Protein AF-A0A1I3YBL6-F1 (afdb_monomer_lite)

Organism: NCBI:txid115433

Radius of gyration: 16.02 Å; chains: 1; bounding box: 43×37×44 Å

Foldseek 3Di:
DPLQVVQAVVLVVVVVVLVVLLVDPDFKWKKWKWWAADDVVDDDIDIDIKIDDDDPVDPLVVVLVVLLVQCLVVLDSCPGPPIDVPCCVVCVPPRTDTFWMWMWGQDPPDQWSTWIWIQTLVRKTWIFTGGVVSHTPDTAIQQWHQHPNDIDHHDVDDPCCVDSRNVSRVSSSVSNVVSDPDDPPPCSDD

Secondary structure (DSSP, 8-state):
--HHHHHHHHHHHHHHHHHHHTT--SSEEEEEEEEEPPPTT----EEEEEEEP--TTS-HHHHHHHHHHHHHHHSSGGGSTT---GGGGT-TT--PEEEEEEEEE--TT-SEEEEEEEEETTS-EEEEEEETTS-EEEEEESS-EEETTEEEPPPS--GGGGSHHHHHHHHHHHHHHHSSSS-----S--

Sequence (190 aa):
MDGERAARLRGLLVRRLITMTRAADEHFTLLHLFLLPPAPGETRFLLYEVIEPVDPSIPVRQVVEAVREELAATGDPRLVSGGDTRWQRIDPGLRGHYAGTGARFTPPNSDSAGTTILRMADGTAVVVTLDADGEPAVLQTSQPVVLGEAVYPAIRHMPVTEELPFVLVDTCARLLWEAGETPPRFRPFG

pLDDT: mean 83.0, std 12.62, range [38.19, 94.88]

Structure (mmCIF, N/CA/C/O backbone):
data_AF-A0A1I3YBL6-F1
#
_entry.id   AF-A0A1I3YBL6-F1
#
loop_
_atom_site.group_PDB
_atom_site.id
_atom_site.type_symbol
_atom_site.label_atom_id
_atom_site.label_alt_id
_atom_site.label_comp_id
_atom_site.label_asym_id
_atom_site.label_entity_id
_atom_site.label_seq_id
_atom_site.pdbx_PDB_ins_code
_atom_site.Cartn_x
_atom_site.Cartn_y
_atom_site.Cartn_z
_atom_site.occupancy
_atom_site.B_iso_or_equiv
_atom_site.auth_seq_id
_atom_site.auth_comp_id
_atom_site.auth_asym_id
_atom_site.auth_atom_id
_atom_site.pdbx_PDB_model_num
ATOM 1 N N . MET A 1 1 ? -7.870 -15.815 14.555 1.00 56.22 1 MET A N 1
ATOM 2 C CA . MET A 1 1 ? -8.551 -15.333 13.338 1.00 56.22 1 MET A CA 1
ATOM 3 C C . MET A 1 1 ? -8.872 -16.562 12.519 1.00 56.22 1 MET A C 1
ATOM 5 O O . MET A 1 1 ? -8.025 -17.443 12.466 1.00 56.22 1 MET A O 1
ATOM 9 N N . ASP A 1 2 ? -10.065 -16.647 11.947 1.00 80.31 2 ASP A N 1
ATOM 10 C CA . ASP A 1 2 ? -10.328 -17.655 10.924 1.00 80.31 2 ASP A CA 1
ATOM 11 C C . ASP A 1 2 ? -9.495 -17.299 9.680 1.00 80.31 2 ASP A C 1
ATOM 13 O O . ASP A 1 2 ? -9.472 -16.129 9.280 1.00 80.31 2 ASP A O 1
ATOM 17 N N . GLY A 1 3 ? -8.757 -18.262 9.126 1.00 84.00 3 GLY A N 1
ATOM 18 C CA . GLY A 1 3 ? -7.837 -18.035 8.005 1.00 84.00 3 GLY A CA 1
ATOM 19 C C . GLY A 1 3 ? -8.542 -17.436 6.787 1.00 84.00 3 GLY A C 1
ATOM 20 O O . GLY A 1 3 ? -7.959 -16.620 6.072 1.00 84.00 3 GLY A O 1
ATOM 21 N N . GLU A 1 4 ? -9.828 -17.746 6.613 1.00 87.81 4 GLU A N 1
ATOM 22 C CA . GLU A 1 4 ? -10.658 -17.182 5.552 1.00 87.81 4 GLU A CA 1
ATOM 23 C C . GLU A 1 4 ? -10.894 -15.673 5.731 1.00 87.81 4 GLU A C 1
ATOM 25 O O . GLU A 1 4 ? -10.762 -14.899 4.781 1.00 87.81 4 GLU A O 1
ATOM 30 N N . ARG A 1 5 ? -11.187 -15.215 6.956 1.00 88.31 5 ARG A N 1
ATOM 31 C CA . ARG A 1 5 ? -11.404 -13.782 7.236 1.00 88.31 5 ARG A CA 1
ATOM 32 C C . ARG A 1 5 ? -10.140 -12.966 6.972 1.00 88.31 5 ARG A C 1
ATOM 34 O O . ARG A 1 5 ? -10.232 -11.874 6.415 1.00 88.31 5 ARG A O 1
ATOM 41 N N . ALA A 1 6 ? -8.975 -13.512 7.327 1.00 89.50 6 ALA A N 1
ATOM 42 C CA . ALA A 1 6 ? -7.681 -12.899 7.031 1.00 89.50 6 ALA A CA 1
ATOM 43 C C . ALA A 1 6 ? -7.479 -12.744 5.517 1.00 89.50 6 ALA A C 1
ATOM 45 O O . ALA A 1 6 ? -7.171 -11.658 5.030 1.00 89.50 6 ALA A O 1
ATOM 46 N N . ALA A 1 7 ? -7.722 -13.819 4.763 1.00 92.88 7 ALA A N 1
ATOM 47 C CA . ALA A 1 7 ? -7.556 -13.828 3.316 1.00 92.88 7 ALA A CA 1
ATOM 48 C C . ALA A 1 7 ? -8.520 -12.855 2.611 1.00 92.88 7 ALA A C 1
ATOM 50 O O . ALA A 1 7 ? -8.120 -12.162 1.673 1.00 92.88 7 ALA A O 1
ATOM 51 N N . ARG A 1 8 ? -9.763 -12.729 3.098 1.00 92.12 8 ARG A N 1
ATOM 52 C CA . ARG A 1 8 ? -10.736 -11.735 2.608 1.00 92.12 8 ARG A CA 1
ATOM 53 C C . ARG A 1 8 ? -10.293 -10.301 2.876 1.00 92.12 8 ARG A C 1
ATOM 55 O O . ARG A 1 8 ? -10.381 -9.468 1.979 1.00 92.12 8 ARG A O 1
ATOM 62 N N . LEU A 1 9 ? -9.779 -10.009 4.071 1.00 90.12 9 LEU A N 1
ATOM 63 C CA . LEU A 1 9 ? -9.244 -8.683 4.376 1.00 90.12 9 LEU A CA 1
ATOM 64 C C . LEU A 1 9 ? -8.072 -8.329 3.452 1.00 90.12 9 LEU A C 1
ATOM 66 O O . LEU A 1 9 ? -8.071 -7.251 2.862 1.00 90.12 9 LEU A O 1
ATOM 70 N N . ARG A 1 10 ? -7.110 -9.241 3.272 1.00 93.94 10 ARG A N 1
ATOM 71 C CA . ARG A 1 10 ? -5.997 -9.029 2.332 1.00 93.94 10 ARG A CA 1
ATOM 72 C C . ARG A 1 10 ? -6.501 -8.772 0.923 1.00 93.94 10 ARG A C 1
ATOM 74 O O . ARG A 1 10 ? -6.010 -7.870 0.260 1.00 93.94 10 ARG A O 1
ATOM 81 N N . GLY A 1 11 ? -7.514 -9.512 0.484 1.00 93.06 11 GLY A N 1
ATOM 82 C CA . GLY A 1 11 ? -8.138 -9.300 -0.815 1.00 93.06 11 GLY A CA 1
ATOM 83 C C . GLY A 1 11 ? -8.780 -7.921 -0.979 1.00 93.06 11 GLY A C 1
ATOM 84 O O . GLY A 1 11 ? -8.667 -7.326 -2.048 1.00 93.06 11 GLY A O 1
ATOM 85 N N . LEU A 1 12 ? -9.380 -7.360 0.078 1.00 90.94 12 LEU A N 1
ATOM 86 C CA . LEU A 1 12 ? -9.863 -5.972 0.070 1.00 90.94 12 LEU A CA 1
ATOM 87 C C . LEU A 1 12 ? -8.713 -4.970 -0.092 1.00 90.94 12 LEU A C 1
ATOM 89 O O . LEU A 1 12 ? -8.835 -4.035 -0.884 1.00 90.94 12 LEU A O 1
ATOM 93 N N . LEU A 1 13 ? -7.594 -5.185 0.611 1.00 91.12 13 LEU A N 1
ATOM 94 C CA . LEU A 1 13 ? -6.392 -4.360 0.460 1.00 91.12 13 LEU A CA 1
ATOM 95 C C . LEU A 1 13 ? -5.837 -4.461 -0.972 1.00 91.12 13 LEU A C 1
ATOM 97 O O . LEU A 1 13 ? -5.624 -3.437 -1.613 1.00 91.12 13 LEU A O 1
ATOM 101 N N . VAL A 1 14 ? -5.691 -5.677 -1.515 1.00 92.19 14 VAL A N 1
ATOM 102 C CA . VAL A 1 14 ? -5.222 -5.928 -2.894 1.00 92.19 14 VAL A CA 1
ATOM 103 C C . VAL A 1 14 ? -6.134 -5.272 -3.929 1.00 92.19 14 VAL A C 1
ATOM 105 O O . VAL A 1 14 ? -5.653 -4.614 -4.847 1.00 92.19 14 VAL A O 1
ATOM 108 N N . ARG A 1 15 ? -7.458 -5.384 -3.777 1.00 91.00 15 ARG A N 1
ATOM 109 C CA . ARG A 1 15 ? -8.416 -4.726 -4.679 1.00 91.00 15 ARG A CA 1
ATOM 110 C C . ARG A 1 15 ? -8.204 -3.217 -4.722 1.00 91.00 15 ARG A C 1
ATOM 112 O O . ARG A 1 15 ? -8.307 -2.585 -5.776 1.00 91.00 15 ARG A O 1
ATOM 119 N N . ARG A 1 16 ? -7.945 -2.633 -3.555 1.00 87.12 16 ARG A N 1
ATOM 120 C CA . ARG A 1 16 ? -7.717 -1.202 -3.434 1.00 87.12 16 ARG A CA 1
ATOM 121 C C . ARG A 1 16 ? -6.372 -0.800 -4.036 1.00 87.12 16 ARG A C 1
ATOM 123 O O . ARG A 1 16 ? -6.360 0.192 -4.755 1.00 87.12 16 ARG A O 1
ATOM 130 N N . LEU A 1 17 ? -5.318 -1.606 -3.860 1.00 84.75 17 LEU A N 1
ATOM 131 C CA . LEU A 1 17 ? -4.043 -1.431 -4.571 1.00 84.75 17 LEU A CA 1
ATOM 132 C C . LEU A 1 17 ? -4.264 -1.361 -6.081 1.00 84.75 17 LEU A C 1
ATOM 134 O O . LEU A 1 17 ? -3.908 -0.356 -6.676 1.00 84.75 1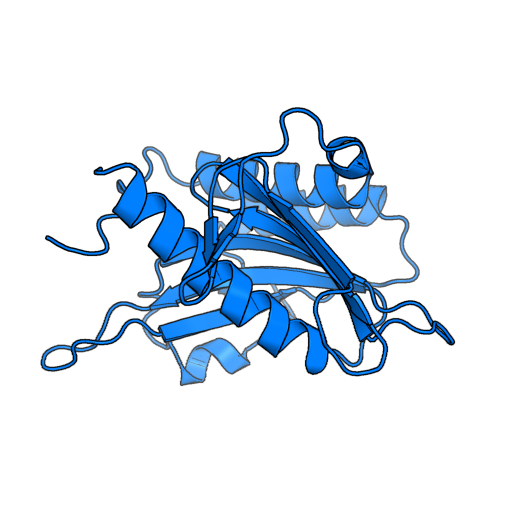7 LEU A O 1
ATOM 138 N N . ILE A 1 18 ? -4.942 -2.354 -6.672 1.00 86.50 18 ILE A N 1
ATOM 139 C CA . ILE A 1 18 ? -5.246 -2.389 -8.116 1.00 86.50 18 ILE A CA 1
ATOM 140 C C . ILE A 1 18 ? -5.918 -1.086 -8.565 1.00 86.50 18 ILE A C 1
ATOM 142 O O . ILE A 1 18 ? -5.532 -0.485 -9.561 1.00 86.50 18 ILE A O 1
ATOM 146 N N . THR A 1 19 ? -6.907 -0.614 -7.803 1.00 83.75 19 THR A N 1
ATOM 147 C CA . THR A 1 19 ? -7.636 0.619 -8.140 1.00 83.75 19 THR A CA 1
ATOM 148 C C . THR A 1 19 ? -6.737 1.858 -8.087 1.00 83.75 19 THR A C 1
ATOM 150 O O . THR A 1 19 ? -6.930 2.784 -8.865 1.00 83.75 19 THR A O 1
ATOM 153 N N . MET A 1 20 ? -5.784 1.897 -7.159 1.00 76.81 20 MET A N 1
ATOM 154 C CA . MET A 1 20 ? -4.940 3.068 -6.903 1.00 76.81 20 MET A CA 1
ATOM 155 C C . MET A 1 20 ? -3.714 3.110 -7.810 1.00 76.81 20 MET A C 1
ATOM 157 O O . MET A 1 20 ? -3.312 4.190 -8.228 1.00 76.81 20 MET A O 1
ATOM 161 N N . THR A 1 21 ? -3.172 1.953 -8.191 1.00 72.62 21 THR A N 1
ATOM 162 C CA . THR A 1 21 ? -2.096 1.849 -9.184 1.00 72.62 21 THR A CA 1
ATOM 163 C C . THR A 1 21 ? -2.501 2.467 -10.522 1.00 72.62 21 THR A C 1
ATOM 165 O O . THR A 1 21 ? -1.698 3.171 -11.116 1.00 72.62 21 THR A O 1
ATOM 168 N N . ARG A 1 22 ? -3.771 2.327 -10.930 1.00 64.75 22 ARG A N 1
ATOM 169 C CA . ARG A 1 22 ? -4.328 2.958 -12.144 1.00 64.75 22 ARG A CA 1
ATOM 170 C C . ARG A 1 22 ? -4.292 4.497 -12.145 1.00 64.75 22 ARG A C 1
ATOM 172 O O . ARG A 1 22 ? -4.510 5.089 -13.192 1.00 64.75 22 ARG A O 1
ATOM 179 N N . ALA A 1 23 ? -4.096 5.140 -10.992 1.00 58.09 23 ALA A N 1
ATOM 180 C CA . ALA A 1 23 ? -4.192 6.593 -10.826 1.00 58.09 23 ALA A CA 1
ATOM 181 C C . ALA A 1 23 ? -2.833 7.276 -10.568 1.00 58.09 23 ALA A C 1
ATOM 183 O O . ALA A 1 23 ? -2.810 8.424 -10.128 1.00 58.09 23 ALA A O 1
ATOM 184 N N . ALA A 1 24 ? -1.714 6.568 -10.749 1.00 60.47 24 ALA A N 1
ATOM 185 C CA . ALA A 1 24 ? -0.385 7.093 -10.454 1.00 60.47 24 ALA A CA 1
ATOM 186 C C . ALA A 1 24 ? 0.257 7.761 -11.680 1.00 60.47 24 ALA A C 1
ATOM 188 O O . ALA A 1 24 ? 0.473 7.104 -12.693 1.00 60.47 24 ALA A O 1
ATOM 189 N N . ASP A 1 25 ? 0.629 9.035 -11.541 1.00 60.69 25 ASP A N 1
ATOM 190 C CA . ASP A 1 25 ? 1.281 9.828 -12.599 1.00 60.69 25 ASP A CA 1
ATOM 191 C C . ASP A 1 25 ? 2.823 9.817 -12.502 1.00 60.69 25 ASP A C 1
ATOM 193 O O . ASP A 1 25 ? 3.522 10.344 -13.368 1.00 60.69 25 ASP A O 1
ATOM 197 N N . GLU A 1 26 ? 3.375 9.222 -11.439 1.00 64.38 26 GLU A N 1
ATOM 198 C CA . GLU A 1 26 ? 4.807 9.236 -11.125 1.00 64.38 26 GLU A CA 1
ATOM 199 C C . GLU A 1 26 ? 5.483 7.880 -11.373 1.00 64.38 26 GLU A C 1
ATOM 201 O O . GLU A 1 26 ? 4.875 6.813 -11.265 1.00 64.38 26 GLU A O 1
ATOM 206 N N . HIS A 1 27 ? 6.779 7.934 -11.695 1.00 71.75 27 HIS A N 1
ATOM 207 C CA . HIS A 1 27 ? 7.572 6.768 -12.086 1.00 71.75 27 HIS A CA 1
ATOM 208 C C . HIS A 1 27 ? 7.944 5.876 -10.895 1.00 71.75 27 HIS A C 1
ATOM 210 O O . HIS A 1 27 ? 8.056 4.662 -11.062 1.00 71.75 27 HIS A O 1
ATOM 216 N N . PHE A 1 28 ? 8.128 6.462 -9.707 1.00 82.25 28 PHE A N 1
ATOM 217 C CA . PHE A 1 28 ? 8.432 5.750 -8.468 1.00 82.25 28 PHE A CA 1
ATOM 218 C C . PHE A 1 28 ? 7.844 6.489 -7.264 1.00 82.25 28 PHE A C 1
ATOM 220 O O . PHE A 1 28 ? 8.179 7.649 -7.051 1.00 82.25 28 PHE A O 1
ATOM 227 N N . THR A 1 29 ? 7.004 5.822 -6.471 1.00 85.12 29 THR A N 1
ATOM 228 C CA . THR A 1 29 ? 6.445 6.388 -5.234 1.00 85.12 29 THR A CA 1
ATOM 229 C C . THR A 1 29 ? 6.496 5.397 -4.083 1.00 85.12 29 THR A C 1
ATOM 231 O O . THR A 1 29 ? 6.279 4.194 -4.270 1.00 85.12 29 THR A O 1
ATOM 234 N N . LEU A 1 30 ? 6.755 5.907 -2.877 1.00 88.44 30 LEU A N 1
ATOM 235 C CA . LEU A 1 30 ? 6.570 5.169 -1.634 1.00 88.44 30 LEU A CA 1
ATOM 236 C C . LEU A 1 30 ? 5.163 5.464 -1.103 1.00 88.44 30 LEU A C 1
ATOM 238 O O . LEU A 1 30 ? 4.703 6.605 -1.111 1.00 88.44 30 LEU A O 1
ATOM 242 N N . LEU A 1 31 ? 4.448 4.425 -0.684 1.00 90.62 31 LEU A N 1
ATOM 243 C CA . LEU A 1 31 ? 3.071 4.541 -0.217 1.00 90.62 31 LEU A CA 1
ATOM 244 C C . LEU A 1 31 ? 2.867 3.814 1.108 1.00 90.62 31 LEU A C 1
ATOM 246 O O . LEU A 1 31 ? 3.427 2.746 1.354 1.00 90.62 31 LEU A O 1
ATOM 250 N N . HIS A 1 32 ? 1.987 4.365 1.933 1.00 91.75 32 HIS A N 1
ATOM 251 C CA . HIS A 1 32 ? 1.563 3.792 3.204 1.00 91.75 32 HIS A CA 1
ATOM 252 C C . HIS A 1 32 ? 0.046 3.675 3.226 1.00 91.75 32 HIS A C 1
ATOM 254 O O . HIS A 1 32 ? -0.671 4.626 2.925 1.00 91.75 32 HIS A O 1
ATOM 260 N N . LEU A 1 33 ? -0.455 2.496 3.571 1.00 92.94 33 LEU A N 1
ATOM 261 C CA . LEU A 1 33 ? -1.875 2.186 3.609 1.00 92.94 33 LEU A CA 1
ATOM 262 C C . LEU A 1 33 ? -2.413 2.303 5.025 1.00 92.94 33 LEU A C 1
ATOM 264 O O . LEU A 1 33 ? -1.821 1.780 5.969 1.00 92.94 33 LEU A O 1
ATOM 268 N N . PHE A 1 34 ? -3.598 2.891 5.145 1.00 92.44 34 PHE A N 1
ATOM 269 C CA . PHE A 1 34 ? -4.300 3.017 6.414 1.00 92.44 34 PHE A CA 1
ATOM 270 C C . PHE A 1 34 ? -5.762 2.605 6.285 1.00 92.44 34 PHE A C 1
ATOM 272 O O . PHE A 1 34 ? -6.464 3.010 5.356 1.00 92.44 34 PHE A O 1
ATOM 279 N N . LEU A 1 35 ? -6.231 1.824 7.254 1.00 92.12 35 LEU A N 1
ATOM 280 C CA . LEU A 1 35 ? -7.623 1.436 7.400 1.00 92.12 35 LEU A CA 1
ATOM 281 C C . LEU A 1 35 ? -8.300 2.312 8.460 1.00 92.12 35 LEU A C 1
ATOM 283 O O . LEU A 1 35 ? -8.076 2.147 9.658 1.00 92.12 35 LEU A O 1
ATOM 287 N N . LEU A 1 36 ? -9.144 3.237 8.018 1.00 92.12 36 LEU A N 1
ATOM 288 C CA . LEU A 1 36 ? -9.947 4.089 8.883 1.00 92.12 36 LEU A CA 1
ATOM 289 C C . LEU A 1 36 ? -11.178 3.318 9.376 1.00 92.12 36 LEU A C 1
ATOM 291 O O . LEU A 1 36 ? -11.996 2.904 8.543 1.00 92.12 36 LEU A O 1
ATOM 295 N N . PRO A 1 37 ? -11.340 3.117 10.696 1.00 89.19 37 PRO A N 1
ATOM 296 C CA . PRO A 1 37 ? -12.563 2.545 11.235 1.00 89.19 37 PRO A CA 1
ATOM 297 C C . PRO A 1 37 ? -13.785 3.428 10.945 1.00 89.19 37 PRO A C 1
ATOM 299 O O . PRO A 1 37 ? -13.655 4.660 10.908 1.00 89.19 37 PRO A O 1
ATOM 302 N N . PRO A 1 38 ? -14.973 2.813 10.783 1.00 88.44 38 PRO A N 1
ATOM 303 C CA . PRO A 1 38 ? -16.212 3.551 10.576 1.00 88.44 38 PRO A CA 1
ATOM 304 C C . PRO A 1 38 ? -16.431 4.593 11.676 1.00 88.44 38 PRO A C 1
ATOM 306 O O . PRO A 1 38 ? -16.051 4.392 12.837 1.00 88.44 38 PRO A O 1
ATOM 309 N N . ALA A 1 39 ? -17.052 5.717 11.324 1.00 86.12 39 ALA A N 1
ATOM 310 C CA . ALA A 1 39 ? -17.551 6.635 12.338 1.00 86.12 39 ALA A CA 1
ATOM 311 C C . ALA A 1 39 ? -18.676 5.967 13.162 1.00 86.12 39 ALA A C 1
ATOM 313 O O . ALA A 1 39 ? -19.283 4.990 12.711 1.00 86.12 39 ALA A O 1
ATOM 314 N N . PRO A 1 40 ? -18.989 6.463 14.373 1.00 85.31 40 PRO A N 1
ATOM 315 C CA . PRO A 1 40 ? -20.145 5.979 15.123 1.00 85.31 40 PRO A CA 1
ATOM 316 C C . PRO A 1 40 ? -21.423 6.020 14.267 1.00 85.31 40 PRO A C 1
ATOM 318 O O . PRO A 1 40 ? -21.793 7.073 13.756 1.00 85.31 40 PRO A O 1
ATOM 321 N N . GLY A 1 41 ? -22.088 4.873 14.106 1.00 86.56 41 GLY A N 1
ATOM 322 C CA . GLY A 1 41 ? -23.279 4.729 13.255 1.00 86.56 41 GLY A CA 1
ATOM 323 C C . GLY A 1 41 ? -22.998 4.290 11.811 1.00 86.56 41 GLY A C 1
ATOM 324 O O . GLY A 1 41 ? -23.936 3.962 11.087 1.00 86.56 41 GLY A O 1
ATOM 325 N N . GLU A 1 42 ? -21.733 4.212 11.400 1.00 88.88 42 GLU A N 1
ATOM 326 C CA . GLU A 1 42 ? -21.314 3.641 10.120 1.00 88.88 42 GLU A CA 1
ATOM 327 C C . GLU A 1 42 ? -20.847 2.187 10.279 1.00 88.88 42 GLU A C 1
ATOM 329 O O . GLU A 1 42 ? -20.498 1.729 11.366 1.00 88.88 42 GLU A O 1
ATOM 334 N N . THR A 1 43 ? -20.818 1.439 9.173 1.00 83.62 43 THR A N 1
ATOM 335 C CA . THR A 1 43 ? -20.404 0.022 9.170 1.00 83.62 43 THR A CA 1
ATOM 336 C C . THR A 1 43 ? -19.210 -0.270 8.269 1.00 83.62 43 THR A C 1
ATOM 338 O O . THR A 1 43 ? -18.733 -1.404 8.221 1.00 83.62 43 THR A O 1
ATOM 341 N N . ARG A 1 44 ? -18.729 0.728 7.521 1.00 84.38 44 ARG A N 1
ATOM 342 C CA . ARG A 1 44 ? -17.714 0.539 6.484 1.00 84.38 44 ARG A CA 1
ATOM 343 C C . ARG A 1 44 ? -16.391 1.160 6.895 1.00 84.38 44 ARG A C 1
ATOM 345 O O . ARG A 1 44 ? -16.325 2.334 7.231 1.00 84.38 44 ARG A O 1
ATOM 352 N N . PHE A 1 45 ? -15.340 0.360 6.793 1.00 87.50 45 PHE A N 1
ATOM 353 C CA . PHE A 1 45 ? -13.973 0.853 6.831 1.00 87.50 45 PHE A CA 1
ATOM 354 C C . PHE A 1 45 ? -13.656 1.617 5.545 1.00 87.50 45 PHE A C 1
ATOM 356 O O . PHE A 1 45 ? -14.108 1.229 4.463 1.00 87.50 45 PHE A O 1
ATOM 363 N N . LEU A 1 46 ? -12.835 2.659 5.659 1.00 89.19 46 LEU A N 1
ATOM 364 C CA . LEU A 1 46 ? -12.243 3.340 4.510 1.00 89.19 46 LEU A CA 1
ATOM 365 C C . LEU A 1 46 ? -10.757 2.996 4.423 1.00 89.19 46 LEU A C 1
ATOM 367 O O . LEU A 1 46 ? -10.083 2.864 5.438 1.00 89.19 46 LEU A O 1
ATOM 371 N N . LEU A 1 47 ? -10.249 2.851 3.202 1.00 90.19 47 LEU A N 1
ATOM 372 C CA . LEU A 1 47 ? -8.834 2.614 2.935 1.00 90.19 47 LEU A CA 1
ATOM 373 C C . LEU A 1 47 ? -8.275 3.774 2.119 1.00 90.19 47 LEU A C 1
ATOM 375 O O . LEU A 1 47 ? -8.768 4.062 1.020 1.00 90.19 47 LEU A O 1
ATOM 379 N N . TYR A 1 48 ? -7.242 4.414 2.653 1.00 90.88 48 TYR A N 1
ATOM 380 C CA . TYR A 1 48 ? -6.538 5.512 2.000 1.00 90.88 48 TYR A CA 1
ATOM 381 C C . TYR A 1 48 ? -5.028 5.247 1.955 1.00 90.88 48 TYR A C 1
ATOM 383 O O . TYR A 1 48 ? -4.507 4.480 2.770 1.00 90.88 48 TYR A O 1
ATOM 391 N N . GLU A 1 49 ? -4.351 5.850 0.972 1.00 90.50 49 GLU A N 1
ATOM 392 C CA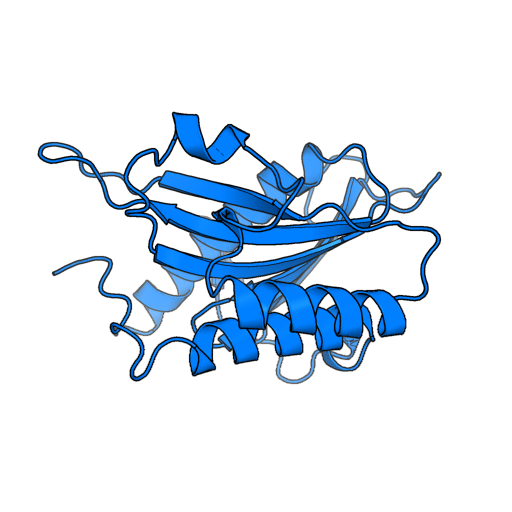 . GLU A 1 49 ? -2.887 5.907 0.926 1.00 90.50 49 GLU A CA 1
ATOM 393 C C . GLU A 1 49 ? -2.394 7.264 1.411 1.00 90.50 49 GLU A C 1
ATOM 395 O O . GLU A 1 49 ? -3.071 8.283 1.262 1.00 90.50 49 GLU A O 1
ATOM 400 N N . VAL A 1 50 ? -1.197 7.239 1.968 1.00 89.81 50 VAL A N 1
ATOM 401 C CA . VAL A 1 50 ? -0.325 8.391 2.135 1.00 89.81 50 VAL A CA 1
ATOM 402 C C . VAL A 1 50 ? 0.848 8.144 1.208 1.00 89.81 50 VAL A C 1
ATOM 404 O O . VAL A 1 50 ? 1.478 7.089 1.301 1.00 89.81 50 VAL A O 1
ATOM 407 N N . ILE A 1 51 ? 1.085 9.073 0.289 1.00 87.88 51 ILE A N 1
ATOM 408 C CA . ILE A 1 51 ? 2.233 9.017 -0.609 1.00 87.88 51 ILE A CA 1
ATOM 409 C C . ILE A 1 51 ? 3.353 9.825 0.029 1.00 87.88 51 ILE A C 1
ATOM 411 O O . ILE A 1 51 ? 3.160 10.989 0.388 1.00 87.88 51 ILE A O 1
ATOM 415 N N . GLU A 1 52 ? 4.505 9.191 0.172 1.00 83.38 52 GLU A N 1
ATOM 416 C CA . GLU A 1 52 ? 5.740 9.861 0.537 1.00 83.38 52 GLU A CA 1
ATOM 417 C C . GLU A 1 52 ? 6.485 10.210 -0.757 1.00 83.38 52 GLU A C 1
ATOM 419 O O . GLU A 1 52 ? 6.688 9.325 -1.602 1.00 83.38 52 GLU A O 1
ATOM 424 N N . PRO A 1 53 ? 6.830 11.492 -0.974 1.00 72.44 53 PRO A N 1
ATOM 425 C CA . PRO A 1 53 ? 7.565 11.890 -2.160 1.00 72.44 53 PRO A CA 1
ATOM 426 C C . PRO A 1 53 ? 8.951 11.258 -2.122 1.00 72.44 53 PRO A C 1
ATOM 428 O O . PRO A 1 53 ? 9.693 11.399 -1.153 1.00 72.44 53 PRO A O 1
ATOM 431 N N . VAL A 1 54 ? 9.318 10.593 -3.209 1.00 77.69 54 VAL A N 1
ATOM 432 C CA . VAL A 1 54 ? 10.664 10.065 -3.382 1.00 77.69 54 VAL A CA 1
ATOM 433 C C . VAL A 1 54 ? 11.254 10.684 -4.629 1.00 77.69 54 VAL A C 1
ATOM 435 O O . VAL A 1 54 ? 10.628 10.659 -5.683 1.00 77.69 54 VAL A O 1
ATOM 438 N N . ASP A 1 55 ? 12.463 11.230 -4.525 1.00 76.62 55 ASP A N 1
ATOM 439 C CA . ASP A 1 55 ? 13.176 11.704 -5.704 1.00 76.62 55 ASP A CA 1
ATOM 440 C C . ASP A 1 55 ? 13.585 10.493 -6.566 1.00 76.62 55 ASP A C 1
ATOM 442 O O . ASP A 1 55 ? 14.429 9.692 -6.145 1.00 76.62 55 ASP A O 1
ATOM 446 N N . PRO A 1 56 ? 13.017 10.337 -7.777 1.00 70.81 56 PRO A N 1
ATOM 447 C CA . PRO A 1 56 ? 13.297 9.191 -8.633 1.00 70.81 56 PRO A CA 1
ATOM 448 C C . PRO A 1 56 ? 14.724 9.209 -9.206 1.00 70.81 56 PRO A C 1
ATOM 450 O O . PRO A 1 56 ? 15.163 8.207 -9.769 1.00 70.81 56 PRO A O 1
ATOM 453 N N . SER A 1 57 ? 15.452 10.327 -9.093 1.00 77.19 57 SER A N 1
ATOM 454 C CA . SER A 1 57 ? 16.851 10.437 -9.519 1.00 77.19 57 SER A CA 1
ATOM 455 C C . SER A 1 57 ? 17.838 9.883 -8.485 1.00 77.19 57 SER A C 1
ATOM 457 O O . SER A 1 57 ? 18.996 9.607 -8.815 1.00 77.19 57 SER A O 1
ATOM 459 N N . ILE A 1 58 ? 17.384 9.678 -7.245 1.00 79.88 58 ILE A N 1
ATOM 460 C CA . ILE A 1 58 ? 18.206 9.177 -6.149 1.00 79.88 58 ILE A CA 1
ATOM 461 C C . ILE A 1 58 ? 18.237 7.638 -6.183 1.00 79.88 58 ILE A C 1
ATOM 463 O O . ILE A 1 58 ? 17.196 6.991 -6.311 1.00 79.88 58 ILE A O 1
ATOM 467 N N . PRO A 1 59 ? 19.413 6.995 -6.023 1.00 81.44 59 PRO A N 1
ATOM 468 C CA . PRO A 1 59 ? 19.487 5.542 -5.914 1.00 81.44 59 PRO A CA 1
ATOM 469 C C . PRO A 1 59 ? 18.629 5.017 -4.758 1.00 81.44 59 PRO A C 1
ATOM 471 O O . PRO A 1 59 ? 18.722 5.528 -3.644 1.00 81.44 59 PRO A O 1
ATOM 474 N N . VAL A 1 60 ? 17.888 3.923 -4.974 1.00 75.69 60 VAL A N 1
ATOM 475 C CA . VAL A 1 60 ? 16.975 3.328 -3.970 1.00 75.69 60 VAL A CA 1
ATOM 476 C C . VAL A 1 60 ? 17.635 3.149 -2.599 1.00 75.69 60 VAL A C 1
ATOM 478 O O . VAL A 1 60 ? 17.012 3.405 -1.579 1.00 75.69 60 VAL A O 1
ATOM 481 N N . ARG A 1 61 ? 18.922 2.779 -2.537 1.00 75.19 61 ARG A N 1
ATOM 482 C CA . ARG A 1 61 ? 19.647 2.673 -1.258 1.00 75.19 61 ARG A CA 1
ATOM 483 C C . ARG A 1 61 ? 19.686 3.996 -0.479 1.00 75.19 61 ARG A C 1
ATOM 485 O O . ARG A 1 61 ? 19.575 3.972 0.735 1.00 75.19 61 ARG A O 1
ATOM 492 N N . GLN A 1 62 ? 19.885 5.127 -1.145 1.00 80.75 62 GLN A N 1
ATOM 493 C CA . GLN A 1 62 ? 19.909 6.434 -0.480 1.00 80.75 62 GLN A CA 1
ATOM 494 C C . GLN A 1 62 ? 18.503 6.854 -0.038 1.00 80.75 62 GLN A C 1
ATOM 496 O O . GLN A 1 62 ? 18.360 7.397 1.053 1.00 80.75 62 GLN A O 1
ATOM 501 N N . VAL A 1 63 ? 17.472 6.507 -0.818 1.00 79.44 63 VAL A N 1
ATOM 502 C CA . VAL A 1 63 ? 16.067 6.643 -0.399 1.00 79.44 63 VAL A CA 1
ATOM 503 C C . VAL A 1 63 ? 15.819 5.871 0.899 1.00 79.44 63 VAL A C 1
ATOM 505 O O . VAL A 1 63 ? 15.253 6.425 1.830 1.00 79.44 63 VAL A O 1
ATOM 508 N N . VAL A 1 64 ? 16.297 4.623 1.002 1.00 75.62 64 VAL A N 1
ATOM 509 C CA . VAL A 1 64 ? 16.164 3.807 2.227 1.00 75.62 64 VAL A CA 1
ATOM 510 C C . VAL A 1 64 ? 16.722 4.518 3.451 1.00 75.62 64 VAL A C 1
ATOM 512 O O . VAL A 1 64 ? 16.089 4.508 4.502 1.00 75.62 64 VAL A O 1
ATOM 515 N N . GLU A 1 65 ? 17.901 5.120 3.331 1.00 79.00 65 GLU A N 1
ATOM 516 C CA . GLU A 1 65 ? 18.536 5.804 4.456 1.00 79.00 65 GLU A CA 1
ATOM 517 C C . GLU A 1 65 ? 17.770 7.074 4.855 1.00 79.00 65 GLU A C 1
ATOM 519 O O . GLU A 1 65 ? 17.544 7.279 6.046 1.00 79.00 65 GLU A O 1
ATOM 524 N N . ALA A 1 66 ? 17.316 7.868 3.878 1.00 80.31 66 ALA A N 1
ATOM 525 C CA . ALA A 1 66 ? 16.546 9.089 4.121 1.00 80.31 66 ALA A CA 1
ATOM 526 C C . ALA A 1 66 ? 15.187 8.793 4.777 1.00 80.31 66 ALA A C 1
ATOM 528 O O . ALA A 1 66 ? 14.885 9.322 5.846 1.00 80.31 66 ALA A O 1
ATOM 529 N N . VAL A 1 67 ? 14.420 7.865 4.195 1.00 78.06 67 VAL A N 1
ATOM 530 C CA . VAL A 1 67 ? 13.123 7.422 4.726 1.00 78.06 67 VAL A CA 1
ATOM 531 C C . VAL A 1 67 ? 13.292 6.829 6.125 1.00 78.06 67 VAL A C 1
ATOM 533 O O . VAL A 1 67 ? 12.475 7.067 7.012 1.00 78.06 67 VAL A O 1
ATOM 536 N N . ARG A 1 68 ? 14.376 6.074 6.371 1.00 78.31 68 ARG A N 1
ATOM 537 C CA . ARG A 1 68 ? 14.660 5.528 7.704 1.00 78.31 68 ARG A CA 1
ATOM 538 C C . ARG A 1 68 ? 14.838 6.632 8.738 1.00 78.31 68 ARG A C 1
ATOM 540 O O . ARG A 1 68 ? 14.298 6.503 9.831 1.00 78.31 68 ARG A O 1
ATOM 547 N N . GLU A 1 69 ? 15.633 7.651 8.432 1.00 80.69 69 GLU A N 1
ATOM 548 C CA . GLU A 1 69 ? 15.899 8.754 9.356 1.00 80.69 69 GLU A CA 1
ATOM 549 C C . GLU A 1 69 ? 14.617 9.536 9.665 1.00 80.69 69 GLU A C 1
ATOM 551 O O . GLU A 1 69 ? 14.303 9.776 10.833 1.00 80.69 69 GLU A O 1
ATOM 556 N N . GLU A 1 70 ? 13.826 9.846 8.638 1.00 81.25 70 GLU A N 1
ATOM 557 C CA . GLU A 1 70 ? 12.611 10.641 8.794 1.00 81.25 70 GLU A CA 1
ATOM 558 C C . GLU A 1 70 ? 11.465 9.869 9.468 1.00 81.25 70 GLU A C 1
ATOM 560 O O . GLU A 1 70 ? 10.844 10.378 10.409 1.00 81.25 70 GLU A O 1
ATOM 565 N N . LEU A 1 71 ? 11.212 8.614 9.077 1.00 81.69 71 LEU A N 1
ATOM 566 C CA . LEU A 1 71 ? 10.203 7.776 9.735 1.00 81.69 71 LEU A CA 1
ATOM 567 C C . LEU A 1 71 ? 10.593 7.415 11.170 1.00 81.69 71 LEU A C 1
ATOM 569 O O . LEU A 1 71 ? 9.714 7.329 12.024 1.00 81.69 71 LEU A O 1
ATOM 573 N N . ALA A 1 72 ? 11.884 7.236 11.473 1.00 79.00 72 ALA A N 1
ATOM 574 C CA . ALA A 1 72 ? 12.328 7.018 12.850 1.00 79.00 72 ALA A CA 1
ATOM 575 C C . ALA A 1 72 ? 12.109 8.258 13.734 1.00 79.00 72 ALA A C 1
ATOM 577 O O . ALA A 1 72 ? 11.819 8.115 14.920 1.00 79.00 72 ALA A O 1
ATOM 578 N N . ALA A 1 73 ? 12.230 9.463 13.169 1.00 80.69 73 ALA A N 1
ATOM 579 C CA . ALA A 1 73 ? 11.986 10.707 13.892 1.00 80.69 73 ALA A CA 1
ATOM 580 C C . ALA A 1 73 ? 10.488 10.993 14.096 1.00 80.69 73 ALA A C 1
ATOM 582 O O . ALA A 1 73 ? 10.092 11.483 15.153 1.00 80.69 73 ALA A O 1
ATOM 583 N N . THR A 1 74 ? 9.659 10.705 13.090 1.00 82.12 74 THR A N 1
ATOM 584 C CA . THR A 1 74 ? 8.225 11.047 13.094 1.00 82.12 74 THR A CA 1
ATOM 585 C C . THR A 1 74 ? 7.339 9.954 13.686 1.00 82.12 74 THR A C 1
ATOM 587 O O . THR A 1 74 ? 6.328 10.264 14.315 1.00 82.12 74 THR A O 1
ATOM 590 N N . GLY A 1 75 ? 7.685 8.680 13.484 1.00 82.62 75 GLY A N 1
ATOM 591 C CA . GLY A 1 75 ? 6.901 7.517 13.913 1.00 82.62 75 GLY A CA 1
ATOM 592 C C . GLY A 1 75 ? 5.572 7.317 13.169 1.00 82.62 75 GLY A C 1
ATOM 593 O O . GLY A 1 75 ? 4.884 6.326 13.407 1.00 82.62 75 GLY A O 1
ATOM 594 N N . ASP A 1 76 ? 5.200 8.228 12.265 1.00 88.12 76 ASP A N 1
ATOM 595 C CA . ASP A 1 76 ? 3.963 8.177 11.487 1.00 88.12 76 ASP A CA 1
ATOM 596 C C . ASP A 1 76 ? 4.191 8.771 10.083 1.00 88.12 76 ASP A C 1
ATOM 598 O O . ASP A 1 76 ? 4.461 9.970 9.970 1.00 88.12 76 ASP A O 1
ATOM 602 N N . PRO A 1 77 ? 4.013 7.985 9.003 1.00 88.19 77 PRO A N 1
ATOM 603 C CA . PRO A 1 77 ? 4.168 8.455 7.626 1.00 88.19 77 PRO A CA 1
ATOM 604 C C . PRO A 1 77 ? 3.258 9.633 7.256 1.00 88.19 77 PRO A C 1
ATOM 606 O O . PRO A 1 77 ? 3.546 10.375 6.325 1.00 88.19 77 PRO A O 1
ATOM 609 N N . ARG A 1 78 ? 2.148 9.839 7.980 1.00 90.06 78 ARG A N 1
ATOM 610 C CA . ARG A 1 78 ? 1.258 11.000 7.792 1.00 90.06 78 ARG A CA 1
ATOM 611 C C . ARG A 1 78 ? 1.907 12.323 8.196 1.00 90.06 78 ARG A C 1
ATOM 613 O O . ARG A 1 78 ? 1.402 13.376 7.810 1.00 90.06 78 ARG A O 1
ATOM 620 N N . LEU A 1 79 ? 2.964 12.271 9.004 1.00 88.56 79 LEU A N 1
ATOM 621 C CA . LEU A 1 79 ? 3.623 13.427 9.613 1.00 88.56 79 LEU A CA 1
ATOM 622 C C . LEU A 1 79 ? 4.998 13.732 8.995 1.00 88.56 79 LEU A C 1
ATOM 624 O O . LEU A 1 79 ? 5.667 14.660 9.446 1.00 88.56 79 LEU A O 1
ATOM 628 N N . VAL A 1 80 ? 5.397 12.978 7.967 1.00 84.12 80 VAL A N 1
ATOM 629 C CA . VAL A 1 80 ? 6.595 13.212 7.145 1.00 84.12 80 VAL A CA 1
ATOM 630 C C . VAL A 1 80 ? 6.493 14.560 6.424 1.00 84.12 80 VAL A C 1
ATOM 632 O O . VAL A 1 80 ? 5.434 14.939 5.909 1.00 84.12 80 VAL A O 1
ATOM 635 N N . SER A 1 81 ? 7.591 15.314 6.398 1.00 80.56 81 SER A N 1
ATOM 636 C CA . SER A 1 81 ? 7.635 16.654 5.817 1.00 80.56 81 SER A CA 1
ATOM 637 C C . SER A 1 81 ? 7.518 16.591 4.295 1.00 80.56 81 SER A C 1
ATOM 639 O O . SER A 1 81 ? 8.193 15.815 3.631 1.00 80.56 81 SER A O 1
ATOM 641 N N . GLY A 1 82 ? 6.645 17.414 3.711 1.00 77.94 82 GLY A N 1
ATOM 642 C CA . GLY A 1 82 ? 6.381 17.375 2.267 1.00 77.94 82 GLY A CA 1
ATOM 643 C C . GLY A 1 82 ? 5.580 16.153 1.797 1.00 77.94 82 GLY A C 1
ATOM 644 O O . GLY A 1 82 ? 5.303 16.047 0.604 1.00 77.94 82 GLY A O 1
ATOM 645 N N . GLY A 1 83 ? 5.164 15.273 2.716 1.00 77.44 83 GLY A N 1
ATOM 646 C CA . GLY A 1 83 ? 4.275 14.149 2.438 1.00 77.44 83 GLY A CA 1
ATOM 647 C C . GLY A 1 83 ? 2.890 14.574 1.941 1.00 77.44 83 GLY A C 1
ATOM 648 O O . GLY A 1 83 ? 2.455 15.720 2.104 1.00 77.44 83 GLY A O 1
ATOM 649 N N . ASP A 1 84 ? 2.164 13.626 1.344 1.00 82.88 84 ASP A N 1
ATOM 650 C CA . ASP A 1 84 ? 0.784 13.843 0.914 1.00 82.88 84 ASP A CA 1
ATOM 651 C C . ASP A 1 84 ? -0.086 14.314 2.091 1.00 82.88 84 ASP A C 1
ATOM 653 O O . ASP A 1 84 ? -0.094 13.706 3.156 1.00 82.88 84 ASP A O 1
ATOM 657 N N . THR A 1 85 ? -0.862 15.380 1.893 1.00 88.25 85 THR A N 1
ATOM 658 C CA . THR A 1 85 ? -1.788 15.933 2.898 1.00 88.25 85 THR A CA 1
ATOM 659 C C . THR A 1 85 ? -3.251 15.605 2.599 1.00 88.25 85 THR A C 1
ATOM 661 O O . THR A 1 85 ? -4.135 15.902 3.405 1.00 88.25 85 THR A O 1
ATOM 664 N N . ARG A 1 86 ? -3.557 14.945 1.469 1.00 88.94 86 ARG A N 1
ATOM 665 C CA . ARG A 1 86 ? -4.935 14.597 1.072 1.00 88.94 86 ARG A CA 1
ATOM 666 C C . ARG A 1 86 ? -5.632 13.719 2.110 1.00 88.94 86 ARG A C 1
ATOM 668 O O . ARG A 1 86 ? -6.855 13.824 2.241 1.00 88.94 86 ARG A O 1
ATOM 675 N N . TRP A 1 87 ? -4.877 12.916 2.865 1.00 91.25 87 TRP A N 1
ATOM 676 C CA . TRP A 1 87 ? -5.399 12.096 3.959 1.00 91.25 87 TRP A CA 1
ATOM 677 C C . TRP A 1 87 ? -6.076 12.928 5.053 1.00 91.25 87 TRP A C 1
ATOM 679 O O . TRP A 1 87 ? -7.011 12.426 5.665 1.00 91.25 87 TRP A O 1
ATOM 689 N N . GLN A 1 88 ? -5.706 14.199 5.266 1.00 93.00 88 GLN A N 1
ATOM 690 C CA . GLN A 1 88 ? -6.294 15.050 6.316 1.00 93.00 88 GLN A CA 1
ATOM 691 C C . GLN A 1 88 ? -7.797 15.268 6.122 1.00 93.00 88 GLN A C 1
ATOM 693 O O . GLN A 1 88 ? -8.534 15.452 7.086 1.00 93.00 88 GLN A O 1
ATOM 698 N N . ARG A 1 89 ? -8.278 15.208 4.875 1.00 92.50 89 ARG A N 1
ATOM 699 C CA . ARG A 1 89 ? -9.716 15.283 4.571 1.00 92.50 89 ARG A CA 1
ATOM 700 C C . ARG A 1 89 ? -10.461 13.987 4.895 1.00 92.50 89 ARG A C 1
ATOM 702 O O . ARG A 1 89 ? -11.678 14.015 5.035 1.00 92.50 89 ARG A O 1
ATOM 709 N N . ILE A 1 90 ? -9.746 12.867 4.967 1.00 91.19 90 ILE A N 1
ATOM 710 C CA . ILE A 1 90 ? -10.295 11.524 5.183 1.00 91.19 90 ILE A CA 1
ATOM 711 C C . ILE A 1 90 ? -10.195 11.149 6.666 1.00 91.19 90 ILE A C 1
ATOM 713 O O . ILE A 1 90 ? -11.163 10.674 7.250 1.00 91.19 90 ILE A O 1
ATOM 717 N N . ASP A 1 91 ? -9.039 11.392 7.281 1.00 93.00 91 ASP A N 1
ATOM 718 C CA . ASP A 1 91 ? -8.725 11.043 8.663 1.00 93.00 91 ASP A CA 1
ATOM 719 C C . ASP A 1 91 ? -8.064 12.215 9.419 1.00 93.00 91 ASP A C 1
ATOM 721 O O . ASP A 1 91 ? -6.901 12.132 9.815 1.00 93.00 91 ASP A O 1
ATOM 725 N N . PRO A 1 92 ? -8.790 13.325 9.660 1.00 91.19 92 PRO A N 1
ATOM 726 C CA . PRO A 1 92 ? -8.246 14.483 10.379 1.00 91.19 92 PRO A CA 1
ATOM 727 C C . PRO A 1 92 ? -7.865 14.171 11.835 1.00 91.19 92 PRO A C 1
ATOM 729 O O . PRO A 1 92 ? -7.111 14.915 12.451 1.00 91.19 92 PRO A O 1
ATOM 732 N N . GLY A 1 93 ? -8.411 13.089 12.399 1.00 90.75 93 GLY A N 1
ATOM 733 C CA . GLY A 1 93 ? -8.178 12.668 13.780 1.00 90.75 93 GLY A CA 1
ATOM 734 C C . GLY A 1 93 ? -7.103 11.595 13.942 1.00 90.75 93 GLY A C 1
ATOM 735 O O . GLY A 1 93 ? -7.004 11.038 15.031 1.00 90.75 93 GLY A O 1
ATOM 736 N N . LEU A 1 94 ? -6.359 11.261 12.880 1.00 91.50 94 LEU A N 1
ATOM 737 C CA . LEU A 1 94 ? -5.312 10.232 12.879 1.00 91.50 94 LEU A CA 1
ATOM 738 C C . LEU A 1 94 ? -5.774 8.845 13.384 1.00 91.50 94 LEU A C 1
ATOM 740 O O . LEU A 1 94 ? -4.977 8.064 13.906 1.00 91.50 94 LEU A O 1
ATOM 744 N N . ARG A 1 95 ? -7.053 8.500 13.206 1.00 91.44 95 ARG A N 1
ATOM 745 C CA . ARG A 1 95 ? -7.672 7.255 13.696 1.00 91.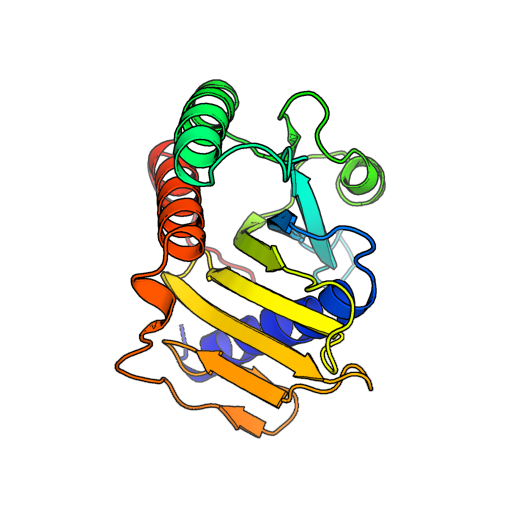44 95 ARG A CA 1
ATOM 746 C C . ARG A 1 95 ? -7.351 6.029 12.841 1.00 91.44 95 ARG A C 1
ATOM 748 O O . ARG A 1 95 ? -7.642 4.910 13.260 1.00 91.44 95 ARG A O 1
ATOM 755 N N . GLY A 1 96 ? -6.832 6.227 11.633 1.00 91.31 96 GLY A N 1
ATOM 756 C CA . GLY A 1 96 ? -6.490 5.166 10.698 1.00 91.31 96 GLY A CA 1
ATOM 757 C C . GLY A 1 96 ? -5.482 4.182 11.281 1.00 91.31 96 GLY A C 1
ATOM 758 O O . GLY A 1 96 ? -4.443 4.569 11.811 1.00 91.31 96 GLY A O 1
ATOM 759 N N . HIS A 1 97 ? -5.778 2.893 11.150 1.00 90.81 97 HIS A N 1
ATOM 760 C CA . HIS A 1 97 ? -4.859 1.821 11.503 1.00 90.81 97 HIS A CA 1
ATOM 761 C C . HIS A 1 97 ? -3.909 1.547 10.349 1.00 90.81 97 HIS A C 1
ATOM 763 O O . HIS A 1 97 ? -4.352 1.327 9.224 1.00 90.81 97 HIS A O 1
ATOM 769 N N . TYR A 1 98 ? -2.615 1.491 10.631 1.00 90.88 98 TYR A N 1
ATOM 770 C CA . TYR A 1 98 ? -1.626 1.138 9.626 1.00 90.88 98 TYR A CA 1
ATOM 771 C C . TYR A 1 98 ? -1.883 -0.270 9.058 1.00 90.88 98 TYR A C 1
ATOM 773 O O . TYR A 1 98 ? -2.016 -1.245 9.800 1.00 90.88 98 TYR A O 1
ATOM 781 N N . ALA A 1 99 ? -1.982 -0.365 7.733 1.00 91.75 99 ALA A N 1
ATOM 782 C CA . ALA A 1 99 ? -2.329 -1.581 7.000 1.00 91.75 99 ALA A CA 1
ATOM 783 C C . ALA A 1 99 ? -1.170 -2.114 6.140 1.00 91.75 99 ALA A C 1
ATOM 785 O O . ALA A 1 99 ? -1.207 -3.275 5.723 1.00 91.75 99 ALA A O 1
ATOM 786 N N . GLY A 1 100 ? -0.131 -1.312 5.901 1.00 92.38 100 GLY A N 1
ATOM 787 C CA . GLY A 1 100 ? 1.071 -1.726 5.179 1.00 92.38 100 GLY A CA 1
ATOM 788 C C . GLY A 1 100 ? 1.800 -0.571 4.505 1.00 92.38 100 GLY A C 1
ATOM 789 O O . GLY A 1 100 ? 1.311 0.553 4.482 1.00 92.38 100 GLY A O 1
ATOM 790 N N . THR A 1 101 ? 2.950 -0.871 3.917 1.00 92.81 101 THR A N 1
ATOM 791 C CA . THR A 1 101 ? 3.740 0.053 3.091 1.00 92.81 101 THR A CA 1
ATOM 792 C C . THR A 1 101 ? 4.166 -0.643 1.816 1.00 92.81 101 THR A C 1
ATOM 794 O O . THR A 1 101 ? 4.242 -1.872 1.766 1.00 92.81 101 THR A O 1
ATOM 797 N N . GLY A 1 102 ? 4.373 0.126 0.759 1.00 92.31 102 GLY A N 1
ATOM 798 C CA . GLY A 1 102 ? 4.713 -0.391 -0.548 1.00 92.31 102 GLY A CA 1
ATOM 799 C C . GLY A 1 102 ? 5.418 0.627 -1.408 1.00 92.31 102 GLY A C 1
ATOM 800 O O . GLY A 1 102 ? 5.482 1.808 -1.089 1.00 92.31 102 GLY A O 1
ATOM 801 N N . ALA A 1 103 ? 5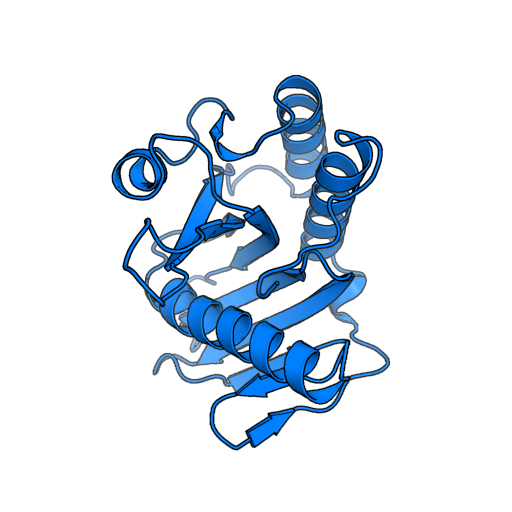.901 0.139 -2.534 1.00 90.00 103 ALA A N 1
ATOM 802 C CA . ALA A 1 103 ? 6.489 0.939 -3.579 1.00 90.00 103 ALA A CA 1
ATOM 803 C C . ALA A 1 103 ? 5.710 0.716 -4.873 1.00 90.00 103 ALA A C 1
ATOM 805 O O . ALA A 1 103 ? 5.358 -0.420 -5.215 1.00 90.00 103 ALA A O 1
ATOM 806 N N . ARG A 1 104 ? 5.437 1.798 -5.594 1.00 88.69 104 ARG A N 1
ATOM 807 C CA . ARG A 1 104 ? 4.786 1.764 -6.902 1.00 88.69 104 ARG A CA 1
ATOM 808 C C . ARG A 1 104 ? 5.754 2.255 -7.965 1.00 88.69 104 ARG A C 1
ATOM 810 O O . ARG A 1 104 ? 6.464 3.228 -7.750 1.00 88.69 104 ARG A O 1
ATOM 817 N N . PHE A 1 105 ? 5.760 1.560 -9.095 1.00 84.75 105 PHE A N 1
ATOM 818 C CA . PHE A 1 105 ? 6.631 1.796 -10.235 1.00 84.75 105 PHE A CA 1
ATOM 819 C C . PHE A 1 105 ? 5.798 1.876 -11.501 1.00 84.75 105 PHE A C 1
ATOM 821 O O . PHE A 1 105 ? 5.071 0.931 -11.809 1.00 84.75 105 PHE A O 1
ATOM 828 N N . THR A 1 106 ? 5.960 2.948 -12.262 1.00 81.62 106 THR A N 1
ATOM 829 C CA . THR A 1 106 ? 5.318 3.105 -13.568 1.00 81.62 106 THR A CA 1
ATOM 830 C C . THR A 1 106 ? 6.426 3.256 -14.604 1.00 81.62 106 THR A C 1
ATOM 832 O O . THR A 1 106 ? 7.060 4.313 -14.666 1.00 81.62 106 THR A O 1
ATOM 835 N N . PRO A 1 107 ? 6.749 2.199 -15.373 1.00 68.50 107 PRO A N 1
ATOM 836 C CA . PRO A 1 107 ? 7.820 2.289 -16.347 1.00 68.50 107 PRO A CA 1
ATOM 837 C C . PRO A 1 107 ? 7.391 3.192 -17.514 1.00 68.50 107 PRO A C 1
ATOM 839 O O . PRO A 1 107 ? 6.273 3.048 -18.021 1.00 68.50 107 PRO A O 1
ATOM 842 N N . PRO A 1 108 ? 8.270 4.091 -17.989 1.00 65.69 108 PRO A N 1
ATOM 843 C CA . PRO A 1 108 ? 7.963 4.919 -19.144 1.00 65.69 108 PRO A CA 1
ATOM 844 C C . PRO A 1 108 ? 7.869 4.039 -20.394 1.00 65.69 108 PRO A C 1
ATOM 846 O O . PRO A 1 108 ? 8.710 3.166 -20.604 1.00 65.69 108 PRO A O 1
ATOM 849 N N . ASN A 1 109 ? 6.872 4.296 -21.246 1.00 65.50 109 ASN A N 1
ATOM 850 C CA . ASN A 1 109 ? 6.667 3.594 -22.522 1.00 65.50 109 ASN A CA 1
ATOM 851 C C . ASN A 1 109 ? 6.538 2.061 -22.396 1.00 65.50 109 ASN A C 1
ATOM 853 O O . ASN A 1 109 ? 7.022 1.334 -23.262 1.00 65.50 109 ASN A O 1
ATOM 857 N N . SER A 1 110 ? 5.923 1.566 -21.318 1.00 68.31 110 SER A N 1
ATOM 858 C CA . SER A 1 110 ? 5.642 0.135 -21.162 1.00 68.31 110 SER A CA 1
ATOM 859 C C . SER A 1 110 ? 4.192 -0.208 -21.487 1.00 68.31 110 SER A C 1
ATOM 861 O O . SER A 1 110 ? 3.300 0.610 -21.280 1.00 68.31 110 SER A O 1
ATOM 863 N N . ASP A 1 111 ? 3.952 -1.454 -21.895 1.00 73.88 111 ASP A N 1
ATOM 864 C CA . ASP A 1 111 ? 2.608 -2.033 -22.049 1.00 73.88 111 ASP A CA 1
ATOM 865 C C . ASP A 1 111 ? 1.938 -2.347 -20.685 1.00 73.88 111 ASP A C 1
ATOM 867 O O . ASP A 1 111 ? 1.054 -3.198 -20.584 1.00 73.88 111 ASP A O 1
ATOM 871 N N . SER A 1 112 ? 2.387 -1.699 -19.603 1.00 80.88 112 SER A N 1
ATOM 872 C CA . SER A 1 112 ? 1.928 -1.899 -18.230 1.00 80.88 112 SER A CA 1
ATOM 873 C C . SER A 1 112 ? 1.494 -0.572 -17.617 1.00 80.88 112 SER A C 1
ATOM 875 O O . SER A 1 112 ? 2.214 0.422 -17.694 1.00 80.88 112 SER A O 1
ATOM 877 N N . ALA A 1 113 ? 0.352 -0.576 -16.925 1.00 82.88 113 ALA A N 1
ATOM 878 C CA . ALA A 1 113 ? -0.090 0.549 -16.099 1.00 82.88 113 ALA A CA 1
ATOM 879 C C . ALA A 1 113 ? 0.691 0.671 -14.773 1.00 82.88 113 ALA A C 1
ATOM 881 O O . ALA A 1 113 ? 0.398 1.544 -13.959 1.00 82.88 113 ALA A O 1
ATOM 882 N N . GLY A 1 114 ? 1.678 -0.199 -14.535 1.00 88.19 114 GLY A N 1
ATOM 883 C CA . GLY A 1 114 ? 2.596 -0.120 -13.406 1.00 88.19 114 GLY A CA 1
ATOM 884 C C . GLY A 1 114 ? 2.603 -1.364 -12.523 1.00 88.19 114 GLY A C 1
ATOM 885 O O . GLY A 1 114 ? 1.729 -2.232 -12.574 1.00 88.19 114 GLY A O 1
ATOM 886 N N . THR A 1 115 ? 3.628 -1.442 -11.680 1.00 89.44 115 THR A N 1
ATOM 887 C CA . THR A 1 115 ? 3.807 -2.479 -10.664 1.00 89.44 115 THR A CA 1
ATOM 888 C C . THR A 1 115 ? 3.721 -1.863 -9.280 1.00 89.44 115 THR A C 1
ATOM 890 O O . THR A 1 115 ? 4.299 -0.818 -9.007 1.00 89.44 115 THR A O 1
ATOM 893 N N . THR A 1 116 ? 2.998 -2.508 -8.377 1.00 91.75 116 THR A N 1
ATOM 894 C CA . THR A 1 116 ? 2.980 -2.184 -6.955 1.00 91.75 116 THR A CA 1
ATOM 895 C C . THR A 1 116 ? 3.453 -3.387 -6.165 1.00 91.75 116 THR A C 1
ATOM 897 O O . THR A 1 116 ? 2.899 -4.479 -6.287 1.00 91.75 116 THR A O 1
ATOM 900 N N . ILE A 1 117 ? 4.464 -3.171 -5.335 1.00 93.06 117 ILE A N 1
ATOM 901 C CA . ILE A 1 117 ? 4.942 -4.138 -4.353 1.00 93.06 117 ILE A CA 1
ATOM 902 C C . ILE A 1 117 ? 4.604 -3.620 -2.956 1.00 93.06 117 ILE A C 1
ATOM 904 O O . ILE A 1 117 ? 4.661 -2.418 -2.715 1.00 93.06 117 ILE A O 1
ATOM 908 N N . LEU A 1 118 ? 4.219 -4.497 -2.036 1.00 94.19 118 LEU A N 1
ATOM 909 C CA . LEU A 1 118 ? 3.725 -4.105 -0.716 1.00 94.19 118 LEU A CA 1
ATOM 910 C C . LEU A 1 118 ? 4.109 -5.140 0.344 1.00 94.19 118 LEU A C 1
ATOM 912 O O . LEU A 1 118 ? 4.009 -6.348 0.112 1.00 94.19 118 LEU A O 1
ATOM 916 N N . ARG A 1 119 ? 4.430 -4.652 1.544 1.00 94.62 119 ARG A N 1
ATOM 917 C CA . ARG A 1 119 ? 4.361 -5.395 2.799 1.00 94.62 119 ARG A CA 1
ATOM 918 C C . ARG A 1 119 ? 3.148 -4.938 3.606 1.00 94.62 119 ARG A C 1
ATOM 920 O O . ARG A 1 119 ? 3.064 -3.791 4.042 1.00 94.62 119 ARG A O 1
ATOM 927 N N . MET A 1 120 ? 2.207 -5.850 3.828 1.00 93.94 120 MET A N 1
ATOM 928 C CA . MET A 1 120 ? 1.063 -5.630 4.713 1.00 93.94 120 MET A CA 1
ATOM 929 C C . MET A 1 120 ? 1.480 -5.673 6.182 1.00 93.94 120 MET A C 1
ATOM 931 O O . MET A 1 120 ? 2.449 -6.337 6.550 1.00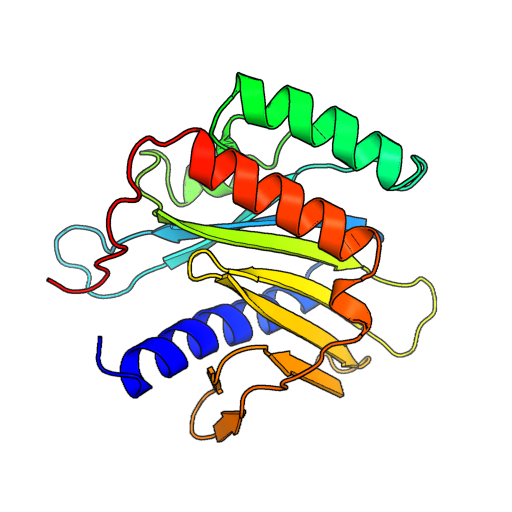 93.94 120 MET A O 1
ATOM 935 N N . ALA A 1 121 ? 0.684 -5.036 7.041 1.00 90.31 121 ALA A N 1
ATOM 936 C CA . ALA A 1 121 ? 0.905 -5.018 8.486 1.00 90.31 121 ALA A CA 1
ATOM 937 C C . ALA A 1 121 ? 0.877 -6.418 9.134 1.00 90.31 121 ALA A C 1
ATOM 939 O O . ALA A 1 121 ? 1.445 -6.602 10.205 1.00 90.31 121 ALA A O 1
ATOM 940 N N . ASP A 1 122 ? 0.251 -7.412 8.494 1.00 89.44 122 ASP A N 1
ATOM 941 C CA . ASP A 1 122 ? 0.258 -8.811 8.945 1.00 89.44 122 ASP A CA 1
ATOM 942 C C . ASP A 1 122 ? 1.446 -9.634 8.405 1.00 89.44 122 ASP A C 1
ATOM 944 O O . ASP A 1 122 ? 1.477 -10.859 8.546 1.00 89.44 122 ASP A O 1
ATOM 948 N N . GLY A 1 123 ? 2.409 -8.973 7.759 1.00 90.25 123 GLY A N 1
ATOM 949 C CA . GLY A 1 123 ? 3.589 -9.590 7.164 1.00 90.25 123 GLY A CA 1
ATOM 950 C C . GLY A 1 123 ? 3.377 -10.134 5.750 1.00 90.25 123 GLY A C 1
ATOM 951 O O . GLY A 1 123 ? 4.332 -10.625 5.146 1.00 90.25 123 GLY A O 1
ATOM 952 N N . THR A 1 124 ? 2.171 -10.056 5.178 1.00 93.06 124 THR A N 1
ATOM 953 C CA . THR A 1 124 ? 1.927 -10.532 3.806 1.00 93.06 124 THR A CA 1
ATOM 954 C C . THR A 1 124 ? 2.681 -9.674 2.789 1.00 93.06 124 THR A C 1
ATOM 956 O O . THR A 1 124 ? 2.524 -8.455 2.759 1.00 93.06 124 THR A O 1
ATOM 959 N N . ALA A 1 125 ? 3.486 -10.316 1.943 1.00 94.81 125 ALA A N 1
ATOM 960 C CA . ALA A 1 125 ? 4.076 -9.703 0.760 1.00 94.81 125 ALA A CA 1
ATOM 961 C C . ALA A 1 125 ? 3.073 -9.777 -0.387 1.00 94.81 125 ALA A C 1
ATOM 963 O O . ALA A 1 125 ? 2.447 -10.822 -0.586 1.00 94.81 125 ALA A O 1
ATOM 964 N N . VAL A 1 126 ? 2.944 -8.697 -1.148 1.00 94.50 126 VAL A N 1
ATOM 965 C CA . VAL A 1 126 ? 2.100 -8.630 -2.340 1.00 94.50 126 VAL A CA 1
ATOM 966 C C . VAL A 1 126 ? 2.871 -7.969 -3.468 1.00 94.50 126 VAL A C 1
ATOM 968 O O . VAL A 1 126 ? 3.506 -6.940 -3.257 1.00 94.50 126 VAL A O 1
ATOM 971 N N . VAL A 1 127 ? 2.766 -8.536 -4.665 1.00 93.94 127 VAL A N 1
ATOM 972 C CA . VAL A 1 127 ? 3.175 -7.905 -5.919 1.00 93.94 127 VAL A CA 1
ATOM 973 C C . VAL A 1 127 ? 2.011 -7.946 -6.890 1.00 93.94 127 VAL A C 1
ATOM 975 O O . VAL A 1 127 ? 1.421 -9.003 -7.120 1.00 93.94 127 VAL A O 1
ATOM 978 N N . VAL A 1 128 ? 1.682 -6.783 -7.440 1.00 92.94 128 VAL A N 1
ATOM 979 C CA . VAL A 1 128 ? 0.657 -6.603 -8.464 1.00 92.94 128 VAL A CA 1
ATOM 980 C C . VAL A 1 128 ? 1.272 -5.850 -9.627 1.00 92.94 128 VAL A C 1
ATOM 982 O O . VAL A 1 128 ? 1.774 -4.750 -9.427 1.00 92.94 128 VAL A O 1
ATOM 985 N N . THR A 1 129 ? 1.187 -6.399 -10.831 1.00 91.25 129 THR A N 1
ATOM 986 C CA . THR A 1 129 ? 1.493 -5.675 -12.069 1.00 91.25 129 THR A CA 1
ATOM 987 C C . THR A 1 129 ? 0.221 -5.587 -12.886 1.00 91.25 129 THR A C 1
ATOM 989 O O . THR A 1 129 ? -0.442 -6.604 -13.102 1.00 91.25 129 THR A O 1
ATOM 992 N N . LEU A 1 130 ? -0.123 -4.376 -13.310 1.00 90.69 130 LEU A N 1
ATOM 993 C CA . LEU A 1 130 ? -1.272 -4.123 -14.167 1.00 90.69 130 LEU A CA 1
ATOM 994 C C . LEU A 1 130 ? -0.823 -4.033 -15.626 1.00 90.69 130 LEU A C 1
ATOM 996 O O . LEU A 1 130 ? 0.229 -3.456 -15.904 1.00 90.69 130 LEU A O 1
ATOM 1000 N N . ASP A 1 131 ? -1.598 -4.590 -16.549 1.00 89.31 131 ASP A N 1
ATOM 1001 C CA . ASP A 1 131 ? -1.421 -4.350 -17.985 1.00 89.31 131 ASP A CA 1
ATOM 1002 C C . ASP A 1 131 ? -1.880 -2.934 -18.380 1.00 89.31 131 ASP A C 1
ATOM 1004 O O . ASP A 1 131 ? -2.283 -2.135 -17.530 1.00 89.31 131 ASP A O 1
ATOM 1008 N N . ALA A 1 132 ? -1.774 -2.595 -19.666 1.00 85.38 132 ALA A N 1
ATOM 1009 C CA . ALA A 1 132 ? -2.196 -1.303 -20.207 1.00 85.38 132 ALA A CA 1
ATOM 1010 C C . ALA A 1 132 ? -3.703 -1.017 -20.036 1.00 85.38 132 ALA A C 1
ATOM 1012 O O . ALA A 1 132 ? -4.090 0.148 -19.954 1.00 85.38 132 ALA A O 1
ATOM 1013 N N . ASP A 1 133 ? -4.541 -2.053 -19.926 1.00 86.62 133 ASP A N 1
ATOM 1014 C CA . ASP A 1 133 ? -5.983 -1.926 -19.670 1.00 86.62 133 ASP A CA 1
ATOM 1015 C C . ASP A 1 133 ? -6.290 -1.761 -18.166 1.00 86.62 133 ASP A C 1
ATOM 1017 O O . ASP A 1 133 ? -7.433 -1.537 -17.752 1.00 86.62 133 ASP A O 1
ATOM 1021 N N . GLY A 1 134 ? -5.255 -1.826 -17.323 1.00 84.25 134 GLY A N 1
ATOM 1022 C CA . GLY A 1 134 ? -5.346 -1.716 -15.876 1.00 84.25 134 GLY A CA 1
ATOM 1023 C C . GLY A 1 134 ? -5.767 -3.017 -15.196 1.00 84.25 134 GLY A C 1
ATOM 1024 O O . GLY A 1 134 ? -6.075 -2.992 -13.998 1.00 84.25 134 GLY A O 1
ATOM 1025 N N . GLU A 1 135 ? -5.803 -4.138 -15.909 1.00 87.75 135 GLU A N 1
ATOM 1026 C CA . GLU A 1 135 ? -6.151 -5.445 -15.367 1.00 87.75 135 GLU A CA 1
ATOM 1027 C C . GLU A 1 135 ? -4.914 -6.157 -14.785 1.00 87.75 135 GLU A C 1
ATOM 1029 O O . GLU A 1 135 ? -3.785 -5.912 -15.217 1.00 87.75 135 GLU A O 1
ATOM 1034 N N . PRO A 1 136 ? -5.065 -7.002 -13.745 1.00 89.38 136 PRO A N 1
ATOM 1035 C CA . PRO A 1 136 ? -3.920 -7.675 -13.132 1.00 89.38 136 PRO A CA 1
ATOM 1036 C C . PRO A 1 136 ? -3.270 -8.699 -14.077 1.00 89.38 136 PRO A C 1
ATOM 1038 O O . PRO A 1 136 ? -3.749 -9.825 -14.207 1.00 89.38 136 PRO A O 1
ATOM 1041 N N . ALA A 1 137 ? -2.130 -8.340 -14.667 1.00 90.19 137 ALA A N 1
ATOM 1042 C CA . ALA A 1 137 ? -1.278 -9.249 -15.437 1.00 90.19 137 ALA A CA 1
ATOM 1043 C C . ALA A 1 137 ? -0.461 -10.179 -14.524 1.00 90.19 137 ALA A C 1
ATOM 1045 O O . ALA A 1 137 ? -0.216 -11.342 -14.846 1.00 90.19 137 ALA A O 1
ATOM 1046 N N . VAL A 1 138 ? -0.053 -9.671 -13.356 1.00 90.75 138 VAL A N 1
ATOM 1047 C CA . VAL A 1 138 ? 0.629 -10.440 -12.308 1.00 90.75 138 VAL A CA 1
ATOM 1048 C C . VAL A 1 138 ? -0.018 -10.125 -10.966 1.00 90.75 138 VAL A C 1
ATOM 1050 O O . VAL A 1 138 ? -0.165 -8.962 -10.602 1.00 90.75 138 VAL A O 1
ATOM 1053 N N . LEU A 1 139 ? -0.361 -11.166 -10.206 1.00 92.81 139 LEU A N 1
ATOM 1054 C CA . LEU A 1 139 ? -0.730 -11.068 -8.796 1.00 92.81 139 LEU A CA 1
ATOM 1055 C C . LEU A 1 139 ? -0.039 -12.194 -8.027 1.00 92.81 139 LEU A C 1
ATOM 1057 O O . LEU A 1 139 ? -0.350 -13.371 -8.206 1.00 92.81 139 LEU A O 1
ATOM 1061 N N . GLN A 1 140 ? 0.907 -11.822 -7.170 1.00 93.94 140 GLN A N 1
ATOM 1062 C CA . GLN A 1 140 ? 1.661 -12.739 -6.323 1.00 93.94 140 GLN A CA 1
ATOM 1063 C C . GLN A 1 140 ? 1.520 -12.333 -4.863 1.00 93.94 140 GLN A C 1
ATOM 1065 O O . GLN A 1 140 ? 1.693 -11.163 -4.525 1.00 93.94 140 GLN A O 1
ATOM 1070 N N . THR A 1 141 ? 1.226 -13.295 -3.990 1.00 94.88 141 THR A N 1
ATOM 1071 C CA . THR A 1 141 ? 1.065 -13.037 -2.556 1.00 94.88 141 THR A CA 1
ATOM 1072 C C . THR A 1 141 ? 1.752 -14.115 -1.726 1.00 94.88 141 THR A C 1
ATOM 1074 O O . THR A 1 141 ? 1.669 -15.298 -2.050 1.00 94.88 141 THR A O 1
ATOM 1077 N N . SER A 1 142 ? 2.415 -13.745 -0.627 1.00 94.88 142 SER A N 1
ATOM 1078 C CA . SER A 1 142 ? 3.077 -14.729 0.252 1.00 94.88 142 SER A CA 1
ATOM 1079 C C . SER A 1 142 ? 2.111 -15.447 1.198 1.00 94.88 142 SER A C 1
ATOM 1081 O O . SER A 1 142 ? 2.465 -16.445 1.823 1.00 94.88 142 SER A O 1
ATOM 1083 N N . GLN A 1 143 ? 0.878 -14.952 1.302 1.00 94.81 143 GLN A N 1
ATOM 1084 C CA . GLN A 1 143 ? -0.221 -15.574 2.036 1.00 94.81 143 GLN A CA 1
ATOM 1085 C C . GLN A 1 143 ? -1.484 -15.592 1.164 1.00 94.81 143 GLN A C 1
ATOM 1087 O O . GLN A 1 143 ? -1.579 -14.788 0.233 1.00 94.81 143 GLN A O 1
ATOM 1092 N N . PRO A 1 144 ? -2.465 -16.474 1.439 1.00 94.38 144 PRO A N 1
ATOM 1093 C CA . PRO A 1 144 ? -3.679 -16.537 0.636 1.00 94.38 144 PRO A CA 1
ATOM 1094 C C . PRO A 1 144 ? -4.469 -15.229 0.701 1.00 94.38 144 PRO A C 1
ATOM 1096 O O . PRO A 1 144 ? -4.593 -14.633 1.780 1.00 94.38 144 PRO A O 1
ATOM 1099 N N . VAL A 1 145 ? -5.038 -14.828 -0.436 1.00 94.31 145 VAL A N 1
ATOM 1100 C CA . VAL A 1 145 ? -5.935 -13.670 -0.555 1.00 94.31 145 VAL A CA 1
ATOM 1101 C C . VAL A 1 145 ? -7.219 -14.057 -1.287 1.00 94.31 145 VAL A C 1
ATOM 1103 O O . VAL A 1 145 ? -7.207 -14.935 -2.146 1.00 94.31 145 VAL A O 1
ATOM 1106 N N . VAL A 1 146 ? -8.338 -13.417 -0.947 1.00 94.38 146 VAL A N 1
ATOM 1107 C CA . VAL A 1 146 ? -9.636 -13.648 -1.606 1.00 94.38 146 VAL A CA 1
ATOM 1108 C C . VAL A 1 146 ? -10.098 -12.370 -2.291 1.00 94.38 146 VAL A C 1
ATOM 1110 O O . VAL A 1 146 ? -10.520 -11.430 -1.620 1.00 94.38 146 VAL A O 1
ATOM 1113 N N . LEU A 1 147 ? -10.032 -12.329 -3.620 1.00 89.88 147 LEU A N 1
ATOM 1114 C CA . LEU A 1 147 ? -10.443 -11.180 -4.424 1.00 89.88 147 LEU A CA 1
ATOM 1115 C C . LEU A 1 147 ? -11.785 -11.487 -5.099 1.00 89.88 147 LEU A C 1
ATOM 1117 O O . LEU A 1 147 ? -11.867 -12.311 -6.007 1.00 89.88 147 LEU A O 1
ATOM 1121 N N . GLY A 1 148 ? -12.853 -10.831 -4.639 1.00 87.38 148 GLY A N 1
ATOM 1122 C CA . GLY A 1 148 ? -14.210 -11.189 -5.055 1.00 87.38 148 GLY A CA 1
ATOM 1123 C C . GLY A 1 148 ? -14.561 -12.598 -4.574 1.00 87.38 148 GLY A C 1
ATOM 1124 O O . GLY A 1 148 ? -14.564 -12.851 -3.369 1.00 87.38 148 GLY A O 1
ATOM 1125 N N . GLU A 1 149 ? -14.833 -13.502 -5.512 1.00 87.94 149 GLU A N 1
ATOM 1126 C CA . GLU A 1 149 ? -15.089 -14.926 -5.240 1.00 87.94 149 GLU A CA 1
ATOM 1127 C C . GLU A 1 149 ? -13.853 -15.812 -5.474 1.00 87.94 149 GLU A C 1
ATOM 1129 O O . GLU A 1 149 ? -13.854 -16.986 -5.110 1.00 87.94 149 GLU A O 1
ATOM 1134 N N . ALA A 1 150 ? -12.779 -15.258 -6.046 1.00 90.44 150 ALA A N 1
ATOM 1135 C CA . ALA A 1 150 ? -11.575 -16.004 -6.383 1.00 90.44 150 ALA A CA 1
ATOM 1136 C C . ALA A 1 150 ? -10.599 -16.076 -5.202 1.00 90.44 150 ALA A C 1
ATOM 1138 O O . ALA A 1 150 ? -10.306 -15.073 -4.544 1.00 90.44 150 ALA A O 1
ATOM 1139 N N . VAL A 1 151 ? -10.052 -17.269 -4.966 1.00 91.50 151 VAL A N 1
ATOM 1140 C CA . VAL A 1 151 ? -8.992 -17.510 -3.981 1.00 91.50 151 VAL A CA 1
ATOM 1141 C C . VAL A 1 151 ? -7.651 -17.569 -4.700 1.00 91.50 151 VAL A C 1
ATOM 1143 O O . VAL A 1 151 ? -7.436 -18.420 -5.559 1.00 91.50 151 VAL A O 1
ATOM 1146 N N . TYR A 1 152 ? -6.731 -16.699 -4.303 1.00 91.25 152 TYR A N 1
ATOM 1147 C CA . TYR A 1 152 ? -5.352 -16.696 -4.771 1.00 91.25 152 TYR A CA 1
ATOM 1148 C C . TYR A 1 152 ? -4.478 -17.357 -3.698 1.00 91.25 152 TYR A C 1
ATOM 1150 O O . TYR A 1 152 ? -4.446 -16.880 -2.556 1.00 91.25 152 TYR A O 1
ATOM 1158 N N . PRO A 1 153 ? -3.813 -18.482 -4.012 1.00 92.31 153 PRO A N 1
ATOM 1159 C CA . PRO A 1 153 ? -3.003 -19.206 -3.045 1.00 92.31 153 PRO A CA 1
ATOM 1160 C C . PRO A 1 153 ? -1.695 -18.471 -2.741 1.00 92.31 153 PRO A C 1
ATOM 1162 O O . PRO A 1 153 ? -1.198 -17.678 -3.536 1.00 92.31 153 PRO A O 1
ATOM 1165 N N . ALA A 1 154 ? -1.106 -18.797 -1.591 1.00 92.31 154 ALA A N 1
ATOM 1166 C CA . ALA A 1 154 ? 0.219 -18.318 -1.227 1.00 92.31 154 ALA A CA 1
ATOM 1167 C C . ALA A 1 154 ? 1.299 -18.864 -2.173 1.00 92.31 154 ALA A C 1
ATOM 1169 O O . ALA A 1 154 ? 1.372 -20.071 -2.423 1.00 92.31 154 ALA A O 1
ATOM 1170 N N . ILE A 1 155 ? 2.197 -17.989 -2.607 1.00 91.62 155 ILE A N 1
ATOM 1171 C CA . ILE A 1 155 ? 3.419 -18.337 -3.324 1.00 91.62 155 ILE A CA 1
ATOM 1172 C C . ILE A 1 155 ? 4.547 -18.458 -2.303 1.00 91.62 155 ILE A C 1
ATOM 1174 O O . ILE A 1 155 ? 4.882 -17.506 -1.603 1.00 91.62 155 ILE A O 1
ATOM 1178 N N . ARG A 1 156 ? 5.133 -19.658 -2.208 1.00 76.31 156 ARG A N 1
ATOM 1179 C CA . ARG A 1 156 ? 6.156 -19.975 -1.196 1.00 76.31 156 ARG A CA 1
ATOM 1180 C C . ARG A 1 156 ? 7.468 -19.218 -1.396 1.00 76.31 156 ARG A C 1
ATOM 1182 O O . ARG A 1 156 ? 8.174 -18.991 -0.422 1.00 76.31 156 ARG A O 1
ATOM 1189 N N . HIS A 1 157 ? 7.794 -18.870 -2.637 1.00 85.31 157 HIS A N 1
ATOM 1190 C CA . HIS A 1 157 ? 9.009 -18.150 -2.989 1.00 85.31 157 HIS A CA 1
ATOM 1191 C C . HIS A 1 157 ? 8.684 -17.078 -4.024 1.00 85.31 157 HIS A C 1
ATOM 1193 O O . HIS A 1 157 ? 8.293 -17.397 -5.147 1.00 85.31 157 HIS A O 1
ATOM 1199 N N . MET A 1 158 ? 8.827 -15.817 -3.631 1.00 88.06 158 MET A N 1
ATOM 1200 C CA . MET A 1 158 ? 8.599 -14.654 -4.481 1.00 88.06 158 MET A CA 1
ATOM 1201 C C . MET A 1 158 ? 9.962 -14.006 -4.752 1.00 88.06 158 MET A C 1
ATOM 1203 O O . MET A 1 158 ? 10.417 -13.259 -3.899 1.00 88.06 158 MET A O 1
ATOM 1207 N N . PRO A 1 159 ? 10.629 -14.258 -5.896 1.00 84.75 159 PRO A N 1
ATOM 1208 C CA . PRO A 1 159 ? 11.987 -13.751 -6.148 1.00 84.75 159 PRO A CA 1
ATOM 1209 C C . PRO A 1 159 ? 12.134 -12.236 -5.937 1.00 84.75 159 PRO A C 1
ATOM 1211 O O . PRO A 1 159 ? 13.116 -11.764 -5.383 1.00 84.75 159 PRO A O 1
ATOM 1214 N N . VAL A 1 160 ? 11.087 -11.485 -6.284 1.00 83.75 160 VAL A N 1
ATOM 1215 C CA . VAL A 1 160 ? 10.986 -10.030 -6.102 1.00 83.75 160 VAL A CA 1
ATOM 1216 C C . VAL A 1 160 ? 11.164 -9.558 -4.650 1.00 83.75 160 VAL A C 1
ATOM 1218 O O . VAL A 1 160 ? 11.441 -8.385 -4.422 1.00 83.75 160 VAL A O 1
ATOM 1221 N N . THR A 1 161 ? 11.029 -10.436 -3.648 1.00 87.50 161 THR A N 1
ATOM 1222 C CA . THR A 1 161 ? 11.260 -10.060 -2.244 1.00 87.50 161 THR A CA 1
ATOM 1223 C C . THR A 1 161 ? 12.732 -9.824 -1.917 1.00 87.50 161 THR A C 1
ATOM 1225 O O . THR A 1 161 ? 13.035 -9.286 -0.859 1.00 87.50 161 THR A O 1
ATOM 1228 N N . GLU A 1 162 ? 13.643 -10.220 -2.806 1.00 86.12 162 GLU A N 1
ATOM 1229 C CA . GLU A 1 162 ? 15.084 -9.966 -2.681 1.00 86.12 162 GLU A CA 1
ATOM 1230 C C . GLU A 1 162 ? 15.508 -8.646 -3.355 1.00 86.12 162 GLU A C 1
ATOM 1232 O O . GLU A 1 162 ? 16.653 -8.215 -3.227 1.00 86.12 162 GLU A O 1
ATOM 1237 N N . GLU A 1 163 ? 14.585 -7.973 -4.048 1.00 85.88 163 GLU A N 1
ATOM 1238 C CA . GLU A 1 163 ? 14.854 -6.747 -4.799 1.00 85.88 163 GLU A CA 1
ATOM 1239 C C . GLU A 1 163 ? 14.937 -5.512 -3.889 1.00 85.88 163 GLU A C 1
ATOM 1241 O O . GLU A 1 163 ? 14.214 -5.388 -2.896 1.00 85.88 163 GLU A O 1
ATOM 1246 N N . LEU A 1 164 ? 15.770 -4.533 -4.267 1.00 83.12 164 LEU A N 1
ATOM 1247 C CA . LEU A 1 164 ? 15.994 -3.300 -3.490 1.00 83.12 164 LEU A CA 1
ATOM 1248 C C . LEU A 1 164 ? 14.701 -2.548 -3.111 1.00 83.12 164 LEU A C 1
ATOM 1250 O O . LEU A 1 164 ? 14.572 -2.160 -1.948 1.00 83.12 164 LEU A O 1
ATOM 1254 N N . PRO A 1 165 ? 13.730 -2.353 -4.025 1.00 85.44 165 PRO A N 1
ATOM 1255 C CA . PRO A 1 165 ? 12.417 -1.818 -3.680 1.00 85.44 165 PRO A CA 1
ATOM 1256 C C . PRO A 1 165 ? 11.710 -2.517 -2.520 1.00 85.44 165 PRO A C 1
ATOM 1258 O O . PRO A 1 165 ? 11.069 -1.877 -1.691 1.00 85.44 165 PRO A O 1
ATOM 1261 N N . PHE A 1 166 ? 11.804 -3.840 -2.467 1.00 89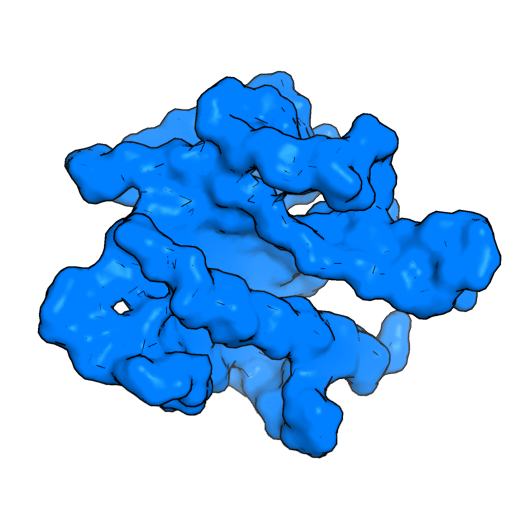.38 166 PHE A N 1
ATOM 1262 C CA . PHE A 1 166 ? 11.124 -4.621 -1.455 1.00 89.38 166 PHE A CA 1
ATOM 1263 C C . PHE A 1 166 ? 11.880 -4.567 -0.121 1.00 89.38 166 PHE A C 1
ATOM 1265 O O . PHE A 1 166 ? 11.266 -4.461 0.936 1.00 89.38 166 PHE A O 1
ATOM 1272 N N . VAL A 1 167 ? 13.215 -4.512 -0.165 1.00 87.31 167 VAL A N 1
ATOM 1273 C CA . VAL A 1 167 ? 14.062 -4.251 1.011 1.00 87.31 167 VAL A CA 1
ATOM 1274 C C . VAL A 1 167 ? 13.758 -2.883 1.640 1.00 87.31 167 VAL A C 1
ATOM 1276 O O . VAL A 1 167 ? 13.716 -2.768 2.869 1.00 87.31 167 VAL A O 1
ATOM 1279 N N . LEU A 1 168 ? 13.505 -1.848 0.827 1.00 85.94 168 LEU A N 1
ATOM 1280 C CA . LEU A 1 168 ? 13.028 -0.544 1.308 1.00 85.94 168 LEU A CA 1
ATOM 1281 C C . LEU A 1 168 ? 11.703 -0.688 2.062 1.00 85.94 168 LEU A C 1
ATOM 1283 O O . LEU A 1 168 ? 11.581 -0.237 3.200 1.00 85.94 168 LEU A O 1
ATOM 1287 N N . VAL A 1 169 ? 10.737 -1.362 1.443 1.00 90.69 169 VAL A N 1
ATOM 1288 C CA . VAL A 1 169 ? 9.412 -1.619 2.018 1.00 90.69 169 VAL A CA 1
ATOM 1289 C C . VAL A 1 169 ? 9.508 -2.389 3.341 1.00 90.69 169 VAL A C 1
ATOM 1291 O O . VAL A 1 169 ? 8.867 -2.007 4.320 1.00 90.69 169 VAL A O 1
ATOM 1294 N N . ASP A 1 170 ? 10.347 -3.422 3.418 1.00 90.12 170 ASP A N 1
ATOM 1295 C CA . ASP A 1 170 ? 10.574 -4.187 4.650 1.00 90.12 170 ASP A CA 1
ATOM 1296 C C . ASP A 1 170 ? 11.251 -3.349 5.738 1.00 90.12 170 ASP A C 1
ATOM 1298 O O . ASP A 1 170 ? 10.917 -3.472 6.919 1.00 90.12 170 ASP A O 1
ATOM 1302 N N . THR A 1 171 ? 12.159 -2.451 5.352 1.00 86.56 171 THR A N 1
ATOM 1303 C CA . THR A 1 171 ? 12.785 -1.508 6.285 1.00 86.56 171 THR A CA 1
ATOM 1304 C C . THR A 1 171 ? 11.740 -0.575 6.890 1.00 86.56 171 THR A C 1
ATOM 1306 O O . THR A 1 171 ? 11.677 -0.453 8.113 1.00 86.56 171 THR A O 1
ATOM 1309 N N . CYS A 1 172 ? 10.874 0.014 6.063 1.00 86.94 172 CYS A N 1
ATOM 1310 C CA . CYS A 1 172 ? 9.800 0.898 6.515 1.00 86.94 172 CYS A CA 1
ATOM 1311 C C . CYS A 1 172 ? 8.794 0.159 7.405 1.00 86.94 172 CYS A C 1
ATOM 1313 O O . CYS A 1 172 ? 8.436 0.642 8.478 1.00 86.94 172 CYS A O 1
ATOM 1315 N N . ALA A 1 173 ? 8.366 -1.039 6.992 1.00 87.50 173 ALA A N 1
ATOM 1316 C CA . ALA A 1 173 ? 7.448 -1.864 7.768 1.00 87.50 173 ALA A CA 1
ATOM 1317 C C . ALA A 1 173 ? 8.016 -2.174 9.158 1.00 87.50 173 ALA A C 1
ATOM 1319 O O . ALA A 1 173 ? 7.308 -2.031 10.151 1.00 87.50 173 ALA A O 1
ATOM 1320 N N . ARG A 1 174 ? 9.304 -2.528 9.233 1.00 85.06 174 ARG A N 1
ATOM 1321 C CA . ARG A 1 174 ? 9.984 -2.792 10.501 1.00 85.06 174 ARG A CA 1
ATOM 1322 C C . ARG A 1 174 ? 10.053 -1.557 11.395 1.00 85.06 174 ARG A C 1
ATOM 1324 O O . ARG A 1 174 ? 9.709 -1.674 12.561 1.00 85.06 174 ARG A O 1
ATOM 1331 N N . LEU A 1 175 ? 10.444 -0.395 10.873 1.00 82.06 175 LEU A N 1
ATOM 1332 C CA . LEU A 1 175 ? 10.523 0.834 11.676 1.00 82.06 175 LEU A CA 1
ATOM 1333 C C . LEU A 1 175 ? 9.168 1.202 12.280 1.00 82.06 175 LEU A C 1
ATOM 1335 O O . LEU A 1 175 ? 9.082 1.528 13.458 1.00 82.06 175 LEU A O 1
ATOM 1339 N N . LEU A 1 176 ? 8.101 1.080 11.491 1.00 79.31 176 LEU A N 1
ATOM 1340 C CA . LEU A 1 176 ? 6.740 1.369 11.940 1.00 79.31 176 LEU A CA 1
ATOM 1341 C C . LEU A 1 176 ? 6.198 0.306 12.909 1.00 79.31 176 LEU A C 1
ATOM 1343 O O . LEU A 1 176 ? 5.316 0.603 13.712 1.00 79.31 176 LEU A O 1
ATOM 1347 N N . TRP A 1 177 ? 6.726 -0.921 12.868 1.00 72.88 177 TRP A N 1
ATOM 1348 C CA . TRP A 1 177 ? 6.451 -1.948 13.876 1.00 72.88 177 TRP A CA 1
ATOM 1349 C C . TRP A 1 177 ? 7.256 -1.753 15.166 1.00 72.88 177 TRP A C 1
ATOM 1351 O O . TRP A 1 177 ? 6.726 -2.013 16.240 1.00 72.88 177 TRP A O 1
ATOM 1361 N N . GLU A 1 178 ? 8.513 -1.315 15.077 1.00 67.19 178 GLU A N 1
ATOM 1362 C CA . GLU A 1 178 ? 9.419 -1.137 16.222 1.00 67.19 178 GLU A CA 1
ATOM 1363 C C . GLU A 1 178 ? 9.163 0.176 16.978 1.00 67.19 178 GLU A C 1
ATOM 1365 O O . GLU A 1 178 ? 9.304 0.208 18.198 1.00 67.19 178 GLU A O 1
ATOM 1370 N N . ALA A 1 179 ? 8.719 1.235 16.294 1.00 58.69 179 ALA A N 1
ATOM 1371 C CA . ALA A 1 179 ? 8.362 2.516 16.913 1.00 58.69 179 ALA A CA 1
ATOM 1372 C C . ALA A 1 179 ? 7.104 2.439 17.806 1.00 58.69 179 ALA A C 1
ATOM 1374 O O . ALA A 1 179 ? 6.845 3.349 18.592 1.00 58.69 179 ALA A O 1
ATOM 1375 N N . GLY A 1 180 ? 6.327 1.355 17.709 1.00 53.84 180 GLY A N 1
ATOM 1376 C CA . GLY A 1 180 ? 5.200 1.066 18.590 1.00 53.84 180 GLY A CA 1
ATOM 1377 C C . GLY A 1 180 ? 5.478 -0.166 19.443 1.00 53.84 180 GLY A C 1
ATOM 1378 O O . GLY A 1 180 ? 5.238 -1.286 18.996 1.00 53.84 180 GLY A O 1
ATOM 1379 N N . GLU A 1 181 ? 5.944 0.013 20.685 1.00 45.47 181 GLU A N 1
ATOM 1380 C CA . GLU A 1 181 ? 6.022 -1.094 21.642 1.00 45.47 181 GLU A CA 1
ATOM 1381 C C . GLU A 1 181 ? 4.644 -1.761 21.780 1.00 45.47 181 GLU A C 1
ATOM 1383 O O . GLU A 1 181 ? 3.704 -1.233 22.372 1.00 45.47 181 GLU A O 1
ATOM 1388 N N . THR A 1 182 ? 4.571 -2.983 21.256 1.00 41.38 182 THR A N 1
ATOM 1389 C CA . THR A 1 182 ? 3.390 -3.843 21.129 1.00 41.38 182 THR A CA 1
ATOM 1390 C C . THR A 1 182 ? 2.418 -3.400 20.028 1.00 41.38 182 THR A C 1
ATOM 1392 O O . THR A 1 182 ? 1.727 -2.390 20.177 1.00 41.38 182 THR A O 1
ATOM 1395 N N . PRO A 1 183 ? 2.242 -4.196 18.952 1.00 43.72 183 PRO A N 1
ATOM 1396 C CA . PRO A 1 183 ? 1.196 -3.903 17.991 1.00 43.72 183 PRO A CA 1
ATOM 1397 C C . PRO A 1 183 ? -0.146 -3.955 18.731 1.00 43.72 183 PRO A C 1
ATOM 1399 O O . PRO A 1 183 ? -0.425 -4.962 19.404 1.00 43.72 183 PRO A O 1
ATOM 1402 N N . PRO A 1 184 ? -1.042 -2.959 18.590 1.00 42.50 184 PRO A N 1
ATOM 1403 C CA . PRO A 1 184 ? -2.440 -3.280 18.771 1.00 42.50 184 PRO A CA 1
ATOM 1404 C C . PRO A 1 184 ? -2.695 -4.430 17.802 1.00 42.50 184 PRO A C 1
ATOM 1406 O O . PRO A 1 184 ? -2.480 -4.298 16.596 1.00 42.50 184 PRO A O 1
ATOM 1409 N N . ARG A 1 185 ? -3.092 -5.600 18.323 1.00 41.03 185 ARG A N 1
ATOM 1410 C CA . ARG A 1 185 ? -3.683 -6.634 17.474 1.00 41.03 185 ARG A CA 1
ATOM 1411 C C . ARG A 1 185 ? -4.726 -5.904 16.655 1.00 41.03 185 ARG A C 1
ATOM 1413 O O . ARG A 1 185 ? -5.702 -5.430 17.232 1.00 41.03 185 ARG A O 1
ATOM 1420 N N . PHE A 1 186 ? -4.487 -5.779 15.356 1.00 41.31 186 PHE A N 1
ATOM 1421 C CA . PHE A 1 186 ? -5.444 -5.213 14.435 1.00 41.31 186 PHE A CA 1
ATOM 1422 C C . PHE A 1 186 ? -6.751 -5.997 14.628 1.00 41.31 186 PHE A C 1
ATOM 1424 O O . PHE A 1 186 ? -6.849 -7.173 14.268 1.00 41.31 186 PHE A O 1
ATOM 1431 N N . ARG A 1 187 ? -7.709 -5.386 15.334 1.00 44.59 187 ARG A N 1
ATOM 1432 C CA . ARG A 1 187 ? -9.035 -5.932 15.632 1.00 44.59 187 ARG A CA 1
ATOM 1433 C C . ARG A 1 187 ? -10.039 -5.079 14.868 1.00 44.59 187 ARG A C 1
ATOM 1435 O O . ARG A 1 187 ? -10.623 -4.167 15.442 1.00 44.59 187 ARG A O 1
ATOM 1442 N N . PRO A 1 188 ? -10.226 -5.347 13.568 1.00 43.59 188 PRO A N 1
ATOM 1443 C CA . PRO A 1 188 ? -11.185 -4.606 12.757 1.00 43.59 188 PRO A CA 1
ATOM 1444 C C . PRO A 1 188 ? -12.632 -4.950 13.130 1.00 43.59 188 PRO A C 1
ATOM 1446 O O . PRO A 1 188 ? -13.552 -4.253 12.734 1.00 43.59 188 PRO A O 1
ATOM 1449 N N . PHE A 1 189 ? -12.860 -6.017 13.896 1.00 44.38 189 PHE A N 1
ATOM 1450 C CA . PHE A 1 189 ? -14.184 -6.422 14.347 1.00 44.38 189 PHE A CA 1
ATOM 1451 C C . PHE A 1 189 ? -14.034 -6.926 15.783 1.00 44.38 189 PHE A C 1
ATOM 1453 O O . PHE A 1 189 ? -13.197 -7.803 16.030 1.00 44.38 189 PHE A O 1
ATOM 1460 N N . GLY A 1 190 ? -14.755 -6.287 16.709 1.00 38.19 190 GLY A N 1
ATOM 1461 C CA . GLY A 1 190 ? -14.832 -6.680 18.119 1.00 38.19 190 GLY A CA 1
ATOM 1462 C C . GLY A 1 190 ? -15.278 -8.122 18.299 1.00 38.19 190 GLY A C 1
ATOM 1463 O O . GLY A 1 190 ? -16.055 -8.610 17.446 1.00 38.19 190 GLY A O 1
#